Protein AF-A0A973F3U6-F1 (afdb_monomer_lite)

Radius of gyration: 19.8 Å; chains: 1; bounding box: 57×37×58 Å

pLDDT: mean 83.36, std 13.06, range [31.2, 97.12]

Secondary structure (DSSP, 8-state):
-HHHHHHHHHHIIIIIHHHH--HHHHHHHHHHTTT-TTGGGHHHHHHHHHHHHHHHHHHHHHHHHHS--HHHHHHHHHHHHHHHHHHHHHHHHHHHTT---HHHHHHHHHHHHHHHHHHHHHHHHHHHHHS-HHHHHHHHHHHHHHHHHHHHHHHHHHHHHHHHHTT-----S--HHHHHHHHHHHHHHHHHHHHHHHHHHH-----HHHHHHHHHHHHHHHHHHHHHHHHHHHHHHHHHH-

Sequence (242 aa):
MAHITKEFHSIEKKVVLPFFFPWLILYSVCYKYKDNKIVKLIPNTLSVLRMLIAPLSAYVLYGQLVTPSLIYSLLWLWFFGFLAYGDRIDGMIARNCDAESEFGKMIDAGSDKTFFVLHMIPVFFVYKIFIPDFYYGILLSAFSTLVIFEIILVALALQGWHLKRTGHKIVLGANNFGKYKFTLEIATFVISIVVLFSNKIYGLEIHSSVFYLIFILLSICIIFASLSIYGHLRRNISAVKE

Foldseek 3Di:
DVVVVVVVVVCCVPPLDVLQHPCCVLVVVCLVPLVDPVSLCVLVVLLVVLLVLLLVLLVLLLCCLVPNDPVSVVVNCNSVSSNVVSLVVSVVSCVVSVSDDLSSLLSNLVSLLSNLLSNVVSLLVSCVVQDDPVLSVLLVVLSVLLNVLSVLSSVLLVLLSVLVVVPFPADRHFDPLRVVLSVLSVVLSVLSVVLSVCCVVVVPRSDPVSSVVSSVSSVSSSVSSVVRSVVSVVRSVVRVVD

Structure (mmCIF, N/CA/C/O backbone):
data_AF-A0A973F3U6-F1
#
_entry.id   AF-A0A973F3U6-F1
#
loop_
_atom_site.group_PDB
_atom_site.id
_atom_site.type_symbol
_atom_site.label_atom_id
_atom_site.label_alt_id
_atom_site.label_comp_id
_atom_site.label_asym_id
_atom_site.label_entity_id
_atom_site.label_seq_id
_atom_site.pdbx_PDB_ins_code
_atom_site.Cartn_x
_atom_site.Cartn_y
_atom_site.Cartn_z
_atom_site.occupancy
_atom_site.B_iso_or_equiv
_atom_site.auth_seq_id
_atom_site.auth_comp_id
_atom_site.auth_asym_id
_atom_site.auth_atom_id
_atom_site.pdbx_PDB_model_num
ATOM 1 N N . MET A 1 1 ? -10.200 27.385 -6.258 1.00 39.62 1 MET A N 1
ATOM 2 C CA . MET A 1 1 ? -10.219 26.123 -5.475 1.00 39.62 1 MET A CA 1
ATOM 3 C C . MET A 1 1 ? -11.611 25.495 -5.362 1.00 39.62 1 MET A C 1
ATOM 5 O O . MET A 1 1 ? -11.728 24.332 -5.710 1.00 39.62 1 MET A O 1
ATOM 9 N N . ALA A 1 2 ? -12.667 26.229 -4.977 1.00 36.94 2 ALA A N 1
ATOM 10 C CA . ALA A 1 2 ? -14.032 25.681 -4.832 1.00 36.94 2 ALA A CA 1
ATOM 11 C C . ALA A 1 2 ? -14.705 25.176 -6.136 1.00 36.94 2 ALA A C 1
ATOM 13 O O . ALA A 1 2 ? -15.588 24.323 -6.088 1.00 36.94 2 ALA A O 1
ATOM 14 N N . HIS A 1 3 ? -14.297 25.695 -7.301 1.00 31.20 3 HIS A N 1
ATOM 15 C CA . HIS A 1 3 ? -14.830 25.271 -8.605 1.00 31.20 3 HIS A CA 1
ATOM 16 C C . HIS A 1 3 ? -14.260 23.912 -9.052 1.00 31.20 3 HIS A C 1
ATOM 18 O O . HIS A 1 3 ? -15.006 23.041 -9.490 1.00 31.20 3 HIS A O 1
ATOM 24 N N . ILE A 1 4 ? -12.957 23.697 -8.829 1.00 34.91 4 ILE A N 1
ATOM 25 C CA . ILE A 1 4 ? -12.242 22.451 -9.154 1.00 34.91 4 ILE A CA 1
ATOM 26 C C . ILE A 1 4 ? -12.759 21.295 -8.292 1.00 34.91 4 ILE A C 1
ATOM 28 O O . ILE A 1 4 ? -12.992 20.203 -8.796 1.00 34.91 4 ILE A O 1
ATOM 32 N N . THR A 1 5 ? -13.017 21.530 -7.001 1.00 40.31 5 THR A N 1
ATOM 33 C CA . THR A 1 5 ? -13.604 20.506 -6.124 1.00 40.31 5 THR A CA 1
ATOM 34 C C . THR A 1 5 ? -15.030 20.128 -6.526 1.00 40.31 5 THR A C 1
ATOM 36 O O . THR A 1 5 ? -15.385 18.958 -6.413 1.00 40.31 5 THR A O 1
ATOM 39 N N . LYS A 1 6 ? -15.842 21.064 -7.040 1.00 42.09 6 LYS A N 1
ATOM 40 C CA . LYS A 1 6 ? -17.186 20.756 -7.567 1.00 42.09 6 LYS A CA 1
ATOM 41 C C . LYS A 1 6 ? -17.140 19.948 -8.866 1.00 42.09 6 LYS A C 1
ATOM 43 O O . LYS A 1 6 ? -17.908 18.997 -9.002 1.00 42.09 6 LYS A O 1
ATOM 48 N N . GLU A 1 7 ? -16.253 20.292 -9.797 1.00 43.41 7 GLU A N 1
ATOM 49 C CA . GLU A 1 7 ? -16.081 19.538 -11.048 1.00 43.41 7 GLU A CA 1
ATOM 50 C C . GLU A 1 7 ? -15.530 18.136 -10.806 1.00 43.41 7 GLU A C 1
ATOM 52 O O . GLU A 1 7 ? -16.069 17.166 -11.338 1.00 43.41 7 GLU A O 1
ATOM 57 N N . PHE A 1 8 ? -14.531 18.003 -9.932 1.00 43.97 8 PHE A N 1
ATOM 58 C CA . PHE A 1 8 ? -13.979 16.702 -9.566 1.00 43.97 8 PHE A CA 1
ATOM 59 C C . PHE A 1 8 ? -15.051 15.806 -8.931 1.00 43.97 8 PHE A C 1
ATOM 61 O O . PHE A 1 8 ? -15.198 14.649 -9.312 1.00 43.97 8 PHE A O 1
ATOM 68 N N . HIS A 1 9 ? -15.885 16.366 -8.047 1.00 55.06 9 HIS A N 1
ATOM 69 C CA . HIS A 1 9 ? -16.997 15.641 -7.430 1.00 55.06 9 HIS A CA 1
ATOM 70 C C . HIS A 1 9 ? -18.114 15.268 -8.429 1.00 55.06 9 HIS A C 1
ATOM 72 O O . HIS A 1 9 ? -18.824 14.281 -8.238 1.00 55.06 9 HIS A O 1
ATOM 78 N N . SER A 1 10 ? -18.269 16.037 -9.513 1.00 56.09 10 SER A N 1
ATOM 79 C CA . SER A 1 10 ? -19.192 15.741 -10.618 1.00 56.09 10 SER A CA 1
ATOM 80 C C . SER A 1 10 ? -18.689 14.579 -11.484 1.00 56.09 10 SER A C 1
ATOM 82 O O . SER A 1 10 ? -19.457 13.663 -11.779 1.00 56.09 10 SER A O 1
ATOM 84 N N . ILE A 1 11 ? -17.399 14.567 -11.839 1.00 59.94 11 ILE A N 1
ATOM 85 C CA . ILE A 1 11 ? -16.763 13.480 -12.608 1.00 59.94 11 ILE A CA 1
ATOM 86 C C . ILE A 1 11 ? -16.748 12.183 -11.793 1.00 59.94 11 ILE A C 1
ATOM 88 O O . ILE A 1 11 ? -17.114 11.123 -12.301 1.00 59.94 11 ILE A O 1
ATOM 92 N N . GLU A 1 12 ? -16.397 12.283 -10.510 1.00 57.19 12 GLU A N 1
ATOM 93 C CA . GLU A 1 12 ? -16.409 11.181 -9.549 1.00 57.19 12 GLU A CA 1
ATOM 94 C C . GLU A 1 12 ? -17.781 10.483 -9.534 1.00 57.19 12 GLU A C 1
ATOM 96 O O . GLU A 1 12 ? -17.855 9.267 -9.700 1.00 57.19 12 GLU A O 1
ATOM 101 N N . LYS A 1 13 ? -18.878 11.254 -9.451 1.00 62.03 13 LYS A N 1
ATOM 102 C CA . LYS A 1 13 ? -20.258 10.733 -9.453 1.00 62.03 13 LYS A CA 1
ATOM 103 C C . LYS A 1 13 ? -20.753 10.216 -10.801 1.00 62.03 13 LYS A C 1
ATOM 105 O O . LYS A 1 13 ? -21.578 9.307 -10.813 1.00 62.03 13 LYS A O 1
ATOM 110 N N . LYS A 1 14 ? -20.318 10.806 -11.916 1.00 61.38 14 LYS A N 1
ATOM 111 C CA . LYS A 1 14 ? -20.842 10.472 -13.252 1.00 61.38 14 LYS A CA 1
ATOM 112 C C . LYS A 1 14 ? -20.081 9.353 -13.956 1.00 61.38 14 LYS A C 1
ATOM 114 O O . LYS A 1 14 ? -20.676 8.682 -14.789 1.00 61.38 14 LYS A O 1
ATOM 119 N N . VAL A 1 15 ? -18.794 9.175 -13.657 1.00 62.12 15 VAL A N 1
ATOM 120 C CA . VAL A 1 15 ? -17.906 8.297 -14.436 1.00 62.12 15 VAL A CA 1
ATOM 121 C C . VAL A 1 15 ? -17.252 7.240 -13.556 1.00 62.12 15 VAL A C 1
ATOM 123 O O . VAL A 1 15 ? -17.470 6.054 -13.771 1.00 62.12 15 VAL A O 1
ATOM 126 N N . VAL A 1 16 ? -16.488 7.657 -12.542 1.00 60.91 16 VAL A N 1
ATOM 127 C CA . VAL A 1 16 ? -15.676 6.733 -11.731 1.00 60.91 16 VAL A CA 1
ATOM 128 C C . VAL A 1 16 ? -16.568 5.814 -10.906 1.00 60.91 16 VAL A C 1
ATOM 130 O O . VAL A 1 16 ? -16.443 4.596 -10.986 1.00 60.91 16 VAL A O 1
ATOM 133 N N . LEU A 1 17 ? -17.513 6.387 -10.158 1.00 62.56 17 LEU A N 1
ATOM 134 C CA . LEU A 1 17 ? -18.408 5.619 -9.301 1.00 62.56 17 LEU A CA 1
ATOM 135 C C . LEU A 1 17 ? -19.192 4.566 -10.103 1.00 62.56 17 LEU A C 1
ATOM 137 O O . LEU A 1 17 ? -18.963 3.397 -9.821 1.00 62.56 17 LEU A O 1
ATOM 141 N N . PRO A 1 18 ? -20.001 4.903 -11.134 1.00 64.81 18 PRO A N 1
ATOM 142 C CA . PRO A 1 18 ? -20.781 3.917 -11.893 1.00 64.81 18 PRO A CA 1
ATOM 143 C C . PRO A 1 18 ? -19.953 2.823 -12.576 1.00 64.81 18 PRO A C 1
ATOM 145 O O . PRO A 1 18 ? -20.463 1.724 -12.778 1.00 64.81 18 PRO A O 1
ATOM 148 N N . PHE A 1 19 ? -18.701 3.119 -12.940 1.00 66.12 19 PHE A N 1
ATOM 149 C CA . PHE A 1 19 ? -17.814 2.176 -13.620 1.00 66.12 19 PHE A CA 1
ATOM 150 C C . PHE A 1 19 ? -17.319 1.053 -12.696 1.00 66.12 19 PHE A C 1
ATOM 152 O O . PHE A 1 19 ? -17.265 -0.106 -13.105 1.00 66.12 19 PHE A O 1
ATOM 159 N N . PHE A 1 20 ? -16.977 1.380 -11.446 1.00 62.81 20 PHE A N 1
ATOM 160 C CA . PHE A 1 20 ? -16.473 0.400 -10.474 1.00 62.81 20 PHE A CA 1
ATOM 161 C C . PHE A 1 20 ? -17.567 -0.142 -9.545 1.00 62.81 20 PHE A C 1
ATOM 163 O O . PHE A 1 20 ? -17.478 -1.276 -9.080 1.00 62.81 20 PHE A O 1
ATOM 170 N N . PHE A 1 21 ? -18.602 0.655 -9.267 1.00 66.06 21 PHE A N 1
ATOM 171 C CA . PHE A 1 21 ? -19.646 0.348 -8.294 1.00 66.06 21 PHE A CA 1
ATOM 172 C C . PHE A 1 21 ? -20.996 0.945 -8.729 1.00 66.06 21 PHE A C 1
ATOM 174 O O . PHE A 1 21 ? -21.097 2.153 -8.936 1.00 66.06 21 PHE A O 1
ATOM 181 N N . PRO A 1 22 ? -22.107 0.191 -8.753 1.00 63.69 22 PRO A N 1
ATOM 182 C CA . PRO A 1 22 ? -23.436 0.783 -8.901 1.00 63.69 22 PRO A CA 1
ATOM 183 C C . PRO A 1 22 ? -23.822 1.536 -7.608 1.00 63.69 22 PRO A C 1
ATOM 185 O O . PRO A 1 22 ? -24.624 1.079 -6.793 1.00 63.69 22 PRO A O 1
ATOM 188 N N . TRP A 1 23 ? -23.212 2.702 -7.379 1.00 58.31 23 TRP A N 1
ATOM 189 C CA . TRP A 1 23 ? -23.284 3.442 -6.120 1.00 58.31 23 TRP A CA 1
ATOM 190 C C . TRP A 1 23 ? -24.689 3.945 -5.820 1.00 58.31 23 TRP A C 1
ATOM 192 O O . TRP A 1 23 ? -25.088 3.932 -4.666 1.00 58.31 23 TRP A O 1
ATOM 202 N N . LEU A 1 24 ? -25.483 4.312 -6.832 1.00 54.72 24 LEU A N 1
ATOM 203 C CA . LEU A 1 24 ? -26.883 4.689 -6.612 1.00 54.72 24 LEU A CA 1
ATOM 204 C C . LEU A 1 24 ? -27.671 3.562 -5.946 1.00 54.72 24 LEU A C 1
ATOM 206 O O . LEU A 1 24 ? -28.522 3.847 -5.114 1.00 54.72 24 LEU A O 1
ATOM 210 N N . ILE A 1 25 ? -27.361 2.300 -6.246 1.00 64.94 25 ILE A N 1
ATOM 211 C CA . ILE A 1 25 ? -28.029 1.146 -5.643 1.00 64.94 25 ILE A CA 1
ATOM 212 C C . ILE A 1 25 ? -27.488 0.923 -4.229 1.00 64.94 25 ILE A C 1
ATOM 214 O O . ILE A 1 25 ? -28.265 0.930 -3.284 1.00 64.94 25 ILE A O 1
ATOM 218 N N . LEU A 1 26 ? -26.168 0.815 -4.053 1.00 65.56 26 LEU A N 1
ATOM 219 C CA . LEU A 1 26 ? -25.566 0.581 -2.731 1.00 65.56 26 LEU A CA 1
ATOM 220 C C . LEU A 1 26 ? -25.852 1.718 -1.744 1.00 65.56 26 LEU A C 1
ATOM 222 O O . LEU A 1 26 ? -26.286 1.467 -0.627 1.00 65.56 26 LEU A O 1
ATOM 226 N N . TYR A 1 27 ? -25.671 2.971 -2.154 1.00 66.38 27 TYR A N 1
ATOM 227 C CA . TYR A 1 27 ? -25.940 4.136 -1.318 1.00 66.38 27 TYR A CA 1
ATOM 228 C C . TYR A 1 27 ? -27.430 4.300 -1.018 1.00 66.38 27 TYR A C 1
ATOM 230 O O . TYR A 1 27 ? -27.777 4.549 0.133 1.00 66.38 27 TYR A O 1
ATOM 238 N N . SER A 1 28 ? -28.323 4.132 -2.006 1.00 65.50 28 SER A N 1
ATOM 239 C CA . SER A 1 28 ? -29.767 4.224 -1.740 1.00 65.50 28 SER A CA 1
ATOM 240 C C . SER A 1 28 ? -30.252 3.099 -0.831 1.00 65.50 28 SER A C 1
ATOM 242 O O . SER A 1 28 ? -31.057 3.361 0.057 1.00 65.50 28 SER A O 1
ATOM 244 N N . VAL A 1 29 ? -29.725 1.880 -0.982 1.00 70.44 29 VAL A N 1
ATOM 245 C CA . VAL A 1 29 ? -30.009 0.753 -0.085 1.00 70.44 29 VAL A CA 1
ATOM 246 C C . VAL A 1 29 ? -29.486 1.049 1.319 1.00 70.44 29 VAL A C 1
ATOM 248 O O . VAL A 1 29 ? -30.240 0.918 2.282 1.00 70.44 29 VAL A O 1
ATOM 251 N N . CYS A 1 30 ? -28.243 1.516 1.456 1.00 69.44 30 CYS A N 1
ATOM 252 C CA . CYS A 1 30 ? -27.671 1.842 2.760 1.00 69.44 30 CYS A CA 1
ATOM 253 C C . CYS A 1 30 ? -28.427 2.975 3.463 1.00 69.44 30 CYS A C 1
ATOM 255 O O . CYS A 1 30 ? -28.710 2.884 4.654 1.00 69.44 30 CYS A O 1
ATOM 257 N N . TYR A 1 31 ? -28.796 4.024 2.727 1.00 69.88 31 TYR A N 1
ATOM 258 C CA . TYR A 1 31 ? -29.536 5.155 3.277 1.00 69.88 31 TYR A CA 1
ATOM 259 C C . TYR A 1 31 ? -30.969 4.763 3.661 1.00 69.88 31 TYR A C 1
ATOM 261 O O . TYR A 1 31 ? -31.437 5.103 4.744 1.00 69.88 31 TYR A O 1
ATOM 269 N N . LYS A 1 32 ? -31.657 3.997 2.804 1.00 73.50 32 LYS A N 1
ATOM 270 C CA . LYS A 1 32 ? -33.038 3.546 3.029 1.00 73.50 32 LYS A CA 1
ATOM 271 C C . LYS A 1 32 ? -33.162 2.565 4.197 1.00 73.50 32 LYS A C 1
ATOM 273 O O . LYS A 1 32 ? -34.196 2.540 4.854 1.00 73.50 32 LYS A O 1
ATOM 278 N N . TYR A 1 33 ? -32.127 1.769 4.461 1.00 75.44 33 TYR A N 1
ATOM 279 C CA . TYR A 1 33 ? -32.121 0.741 5.505 1.00 75.44 33 TYR A CA 1
ATOM 280 C C . TYR A 1 33 ? -31.026 0.987 6.555 1.00 75.44 33 TYR A C 1
ATOM 282 O O . TYR A 1 33 ? -30.430 0.038 7.059 1.00 75.44 33 TYR A O 1
ATOM 290 N N . LYS A 1 34 ? -30.765 2.254 6.900 1.00 71.25 34 LYS A N 1
ATOM 291 C CA . LYS A 1 34 ? -29.686 2.675 7.813 1.00 71.25 34 LYS A CA 1
ATOM 292 C C . LYS A 1 34 ? -29.701 1.963 9.178 1.00 71.25 34 LYS A C 1
ATOM 294 O O . LYS A 1 34 ? -28.646 1.636 9.721 1.00 71.25 34 LYS A O 1
ATOM 299 N N . ASP A 1 35 ? -30.885 1.657 9.706 1.00 73.69 35 ASP A N 1
ATOM 300 C CA . ASP A 1 35 ? -31.045 0.961 10.993 1.00 73.69 35 ASP A CA 1
ATOM 301 C C . ASP A 1 35 ? -30.896 -0.565 10.899 1.00 73.69 35 ASP A C 1
ATOM 303 O O . ASP A 1 35 ? -30.799 -1.259 11.915 1.00 73.69 35 ASP A O 1
ATOM 307 N N . ASN A 1 36 ? -30.832 -1.117 9.686 1.00 76.94 36 ASN A N 1
ATOM 308 C CA . ASN A 1 36 ? -30.689 -2.548 9.474 1.00 76.94 36 ASN A CA 1
ATOM 309 C C . ASN A 1 36 ? -29.255 -3.006 9.796 1.00 76.94 36 ASN A C 1
ATOM 311 O O . ASN A 1 36 ? -28.276 -2.510 9.236 1.00 76.94 36 ASN A O 1
ATOM 315 N N . LYS A 1 37 ? -29.124 -4.022 10.659 1.00 72.69 37 LYS A N 1
ATOM 316 C CA . LYS A 1 37 ? -27.829 -4.622 11.031 1.00 72.69 37 LYS A CA 1
ATOM 317 C C . LYS A 1 37 ? -27.026 -5.117 9.820 1.00 72.69 37 LYS A C 1
ATOM 319 O O . LYS A 1 37 ? -25.803 -5.041 9.850 1.00 72.69 37 LYS A O 1
ATOM 324 N N . ILE A 1 38 ? -27.695 -5.582 8.761 1.00 73.00 38 ILE A N 1
ATOM 325 C CA . ILE A 1 38 ? -27.055 -6.061 7.524 1.00 73.00 38 ILE A CA 1
ATOM 326 C C . ILE A 1 38 ? -26.373 -4.907 6.783 1.00 73.00 38 ILE A C 1
ATOM 328 O O . ILE A 1 38 ? -25.244 -5.051 6.323 1.00 73.00 38 ILE A O 1
ATOM 332 N N . VAL A 1 39 ? -27.009 -3.735 6.725 1.00 69.50 39 VAL A N 1
ATOM 333 C CA . VAL A 1 39 ? -26.428 -2.548 6.081 1.00 69.50 39 VAL A CA 1
ATOM 334 C C . VAL A 1 39 ? -25.170 -2.083 6.805 1.00 69.50 39 VAL A C 1
ATOM 336 O O . VAL A 1 39 ? -24.192 -1.697 6.168 1.00 69.50 39 VAL A O 1
ATOM 339 N N . LYS A 1 40 ? -25.150 -2.198 8.136 1.00 71.38 40 LYS A N 1
ATOM 340 C CA . LYS A 1 40 ? -23.984 -1.830 8.948 1.00 71.38 40 LYS A CA 1
ATOM 341 C C . LYS A 1 40 ? -22.770 -2.747 8.744 1.00 71.38 40 LYS A C 1
ATOM 343 O O . LYS A 1 40 ? -21.667 -2.376 9.128 1.00 71.38 40 LYS A O 1
ATOM 348 N N . LEU A 1 41 ? -22.948 -3.916 8.120 1.00 79.31 41 LEU A N 1
ATOM 349 C CA . LEU A 1 41 ? -21.854 -4.826 7.760 1.00 79.31 41 LEU A CA 1
ATOM 350 C C . LEU A 1 41 ? -21.207 -4.479 6.412 1.00 79.31 41 LEU A C 1
ATOM 352 O O . LEU A 1 41 ? -20.062 -4.862 6.193 1.00 79.31 41 LEU A O 1
ATOM 356 N N . ILE A 1 42 ? -21.892 -3.726 5.543 1.00 79.31 42 ILE A N 1
ATOM 357 C CA . ILE A 1 42 ? -21.440 -3.429 4.174 1.00 79.31 42 ILE A CA 1
ATOM 358 C C . ILE A 1 42 ? -20.039 -2.795 4.126 1.00 79.31 42 ILE A C 1
ATOM 360 O O . ILE A 1 42 ? -19.228 -3.288 3.341 1.00 79.31 42 ILE A O 1
ATOM 364 N N . PRO A 1 43 ? -19.702 -1.772 4.946 1.00 80.50 43 PRO A N 1
ATOM 365 C CA . PRO A 1 43 ? -18.359 -1.189 4.928 1.00 80.50 43 PRO A CA 1
ATOM 366 C C . PRO A 1 43 ? -17.278 -2.232 5.230 1.00 80.50 43 PRO A C 1
ATOM 368 O O . PRO A 1 43 ? -16.326 -2.376 4.475 1.00 80.50 43 PRO A O 1
ATOM 371 N N . ASN A 1 44 ? -17.489 -3.049 6.265 1.00 83.25 44 ASN A N 1
ATOM 372 C CA . ASN A 1 44 ? -16.537 -4.086 6.662 1.00 83.25 44 ASN A CA 1
ATOM 373 C C . ASN A 1 44 ? -16.401 -5.175 5.591 1.00 83.25 44 ASN A C 1
ATOM 375 O O . ASN A 1 44 ? -15.302 -5.665 5.338 1.00 83.25 44 ASN A O 1
ATOM 379 N N . THR A 1 45 ? -17.514 -5.572 4.966 1.00 84.25 45 THR A N 1
ATOM 380 C CA . THR A 1 45 ? -17.497 -6.533 3.860 1.00 84.25 45 THR A CA 1
ATOM 381 C C . THR A 1 45 ? -16.694 -5.987 2.686 1.00 84.25 45 THR A C 1
ATOM 383 O O . THR A 1 45 ? -15.927 -6.738 2.090 1.00 84.25 45 THR A O 1
ATOM 386 N N . LEU A 1 46 ? -16.812 -4.692 2.382 1.00 83.44 46 LEU A N 1
ATOM 387 C CA . LEU A 1 46 ? -16.035 -4.062 1.321 1.00 83.44 46 LEU A CA 1
ATOM 388 C C . LEU A 1 46 ? -14.532 -4.057 1.646 1.00 83.44 46 LEU A C 1
ATOM 390 O O . LEU A 1 46 ? -13.745 -4.463 0.791 1.00 83.44 46 LEU A O 1
ATOM 394 N N . SER A 1 47 ? -14.134 -3.716 2.878 1.00 85.31 47 SER A N 1
ATOM 395 C CA . SER A 1 47 ? -12.725 -3.765 3.299 1.00 85.31 47 SER A CA 1
ATOM 396 C C . SER A 1 47 ? -12.146 -5.190 3.233 1.00 85.31 47 SER A C 1
ATOM 398 O O . SER A 1 47 ? -11.031 -5.391 2.752 1.00 85.31 47 SER A O 1
ATOM 400 N N . VAL A 1 48 ? -12.911 -6.213 3.640 1.00 87.12 48 VAL A N 1
ATOM 401 C CA . VAL A 1 48 ? -12.490 -7.626 3.529 1.00 87.12 48 VAL A CA 1
ATOM 402 C C . VAL A 1 48 ? -12.385 -8.066 2.068 1.00 87.12 48 VAL A C 1
ATOM 404 O O . VAL A 1 48 ? -11.404 -8.703 1.685 1.00 87.12 48 VAL A O 1
ATOM 407 N N . LEU A 1 49 ? -13.359 -7.706 1.227 1.00 87.75 49 LEU A N 1
ATOM 408 C CA . LEU A 1 49 ? -13.317 -8.004 -0.205 1.00 87.75 49 LEU A CA 1
ATOM 409 C C . LEU A 1 49 ? -12.104 -7.357 -0.876 1.00 87.75 49 LEU A C 1
ATOM 411 O O . LEU A 1 49 ? -11.453 -8.011 -1.686 1.00 87.75 49 LEU A O 1
ATOM 415 N N . ARG A 1 50 ? -11.748 -6.117 -0.512 1.00 88.56 50 ARG A N 1
ATOM 416 C CA . ARG A 1 50 ? -10.527 -5.460 -1.006 1.00 88.56 50 ARG A CA 1
ATOM 417 C C . ARG A 1 50 ? -9.282 -6.275 -0.663 1.00 88.56 50 ARG A C 1
ATOM 419 O O . ARG A 1 50 ? -8.459 -6.537 -1.537 1.00 88.56 50 ARG A O 1
ATOM 426 N N . MET A 1 51 ? -9.181 -6.750 0.574 1.00 88.75 51 MET A N 1
ATOM 427 C CA . MET A 1 51 ? -8.058 -7.580 1.005 1.00 88.75 51 MET A CA 1
ATOM 428 C C . MET A 1 51 ? -7.973 -8.906 0.224 1.00 88.75 51 MET A C 1
ATOM 430 O O . MET A 1 51 ? -6.876 -9.332 -0.130 1.00 88.75 51 MET A O 1
ATOM 434 N N . LEU A 1 52 ? -9.113 -9.526 -0.105 1.00 90.56 52 LEU A N 1
ATOM 435 C CA . LEU A 1 52 ? -9.175 -10.767 -0.894 1.00 90.56 52 LEU A CA 1
ATOM 436 C C . LEU A 1 52 ? -8.925 -10.562 -2.397 1.00 90.56 52 LEU A C 1
ATOM 438 O O . LEU A 1 52 ? -8.395 -11.453 -3.056 1.00 90.56 52 LEU A O 1
ATOM 442 N N . ILE A 1 53 ? -9.300 -9.405 -2.946 1.00 91.69 53 ILE A N 1
ATOM 443 C CA . ILE A 1 53 ? -9.115 -9.062 -4.365 1.00 91.69 53 ILE A CA 1
ATOM 444 C C . ILE A 1 53 ? -7.691 -8.554 -4.635 1.00 91.69 53 ILE A C 1
ATOM 446 O O . ILE A 1 53 ? -7.187 -8.701 -5.749 1.00 91.69 53 ILE A O 1
ATOM 450 N N . ALA A 1 54 ? -7.000 -7.999 -3.635 1.00 93.25 54 ALA A N 1
ATOM 451 C CA . ALA A 1 54 ? -5.644 -7.475 -3.791 1.00 93.25 54 ALA A CA 1
ATOM 452 C C . ALA A 1 54 ? -4.626 -8.483 -4.382 1.00 93.25 54 ALA A C 1
ATOM 454 O O . ALA A 1 54 ? -3.906 -8.084 -5.300 1.00 93.25 54 ALA A O 1
ATOM 455 N N . PRO A 1 55 ? -4.579 -9.772 -3.973 1.00 94.56 55 PRO A N 1
ATOM 456 C CA . PRO A 1 55 ? -3.727 -10.778 -4.616 1.00 94.56 55 PRO A CA 1
ATOM 457 C C . PRO A 1 55 ? -4.041 -10.979 -6.101 1.00 94.56 55 PRO A C 1
ATOM 459 O O . PRO A 1 55 ? -3.128 -11.074 -6.918 1.00 94.56 55 PRO A O 1
ATOM 462 N N . LEU A 1 56 ? -5.328 -11.006 -6.464 1.00 94.81 56 LEU A N 1
ATOM 463 C CA . LEU A 1 56 ? -5.753 -11.149 -7.856 1.00 94.81 56 LEU A CA 1
ATOM 464 C C . LEU A 1 56 ? -5.332 -9.927 -8.682 1.00 94.81 56 LEU A C 1
ATOM 466 O O . LEU A 1 56 ? -4.784 -10.080 -9.769 1.00 94.81 56 LEU A O 1
ATOM 470 N N . SER A 1 57 ? -5.506 -8.722 -8.140 1.00 95.12 57 SER A N 1
ATOM 471 C CA . SER A 1 57 ? -5.040 -7.481 -8.769 1.00 95.12 57 SER A CA 1
ATOM 472 C C . SER A 1 57 ? -3.525 -7.476 -8.994 1.00 95.12 57 SER A C 1
ATOM 474 O O . SER A 1 57 ? -3.058 -7.125 -10.078 1.00 95.12 57 SER A O 1
ATOM 476 N N . ALA A 1 58 ? -2.747 -7.928 -8.005 1.00 95.75 58 ALA A N 1
ATOM 477 C CA . ALA A 1 58 ? -1.296 -8.057 -8.118 1.00 95.75 58 ALA A CA 1
ATOM 478 C C . ALA A 1 58 ? -0.877 -9.105 -9.164 1.00 95.75 58 ALA A C 1
ATOM 480 O O . ALA A 1 58 ? 0.079 -8.888 -9.908 1.00 95.75 58 ALA A O 1
ATOM 481 N N . TYR A 1 59 ? -1.611 -10.215 -9.273 1.00 95.56 59 TYR A N 1
ATOM 482 C CA . TYR A 1 59 ? -1.387 -11.219 -10.315 1.00 95.56 59 TYR A CA 1
ATOM 483 C C . TYR A 1 59 ? -1.657 -10.660 -11.720 1.00 95.56 59 TYR A C 1
ATOM 485 O O . TYR A 1 59 ? -0.841 -10.828 -12.626 1.00 95.56 59 TYR A O 1
ATOM 493 N N . VAL A 1 60 ? -2.762 -9.933 -11.900 1.00 95.50 60 VAL A N 1
ATOM 494 C CA . VAL A 1 60 ? -3.083 -9.269 -13.173 1.00 95.50 60 VAL A CA 1
ATOM 495 C C . VAL A 1 60 ? -2.035 -8.201 -13.511 1.00 95.50 60 VAL A C 1
ATOM 497 O O . VAL A 1 60 ? -1.612 -8.108 -14.663 1.00 95.50 60 VAL A O 1
ATOM 500 N N . LEU A 1 61 ? -1.552 -7.449 -12.513 1.00 95.06 61 LEU A N 1
ATOM 501 C CA . LEU A 1 61 ? -0.442 -6.507 -12.678 1.00 95.06 61 LEU A CA 1
ATOM 502 C C . LEU A 1 61 ? 0.826 -7.213 -13.162 1.00 95.06 61 LEU A C 1
ATOM 504 O O . LEU A 1 61 ? 1.462 -6.749 -14.103 1.00 95.06 61 LEU A O 1
ATOM 508 N N . TYR A 1 62 ? 1.190 -8.341 -12.550 1.00 94.50 62 TYR A N 1
ATOM 509 C CA . TYR A 1 62 ? 2.335 -9.134 -12.991 1.00 94.50 62 TYR A CA 1
ATOM 510 C C . TYR A 1 62 ? 2.196 -9.551 -14.461 1.00 94.50 62 TYR A C 1
ATOM 512 O O . TYR A 1 62 ? 3.110 -9.326 -15.254 1.00 94.50 62 TYR A O 1
ATOM 520 N N . GLY A 1 63 ? 1.025 -10.075 -14.840 1.00 92.44 63 GLY A N 1
ATOM 521 C CA . GLY A 1 63 ? 0.703 -10.423 -16.225 1.00 92.44 63 GLY A CA 1
ATOM 522 C C . GLY A 1 63 ? 0.874 -9.241 -17.181 1.00 92.44 63 GLY A C 1
ATOM 523 O O . GLY A 1 63 ? 1.513 -9.389 -18.220 1.00 92.44 63 GLY A O 1
ATOM 524 N N . GLN A 1 64 ? 0.403 -8.049 -16.800 1.00 91.88 64 GLN A N 1
ATOM 525 C CA . GLN A 1 64 ? 0.595 -6.818 -17.572 1.00 91.88 64 GLN A CA 1
ATOM 526 C C . GLN A 1 64 ?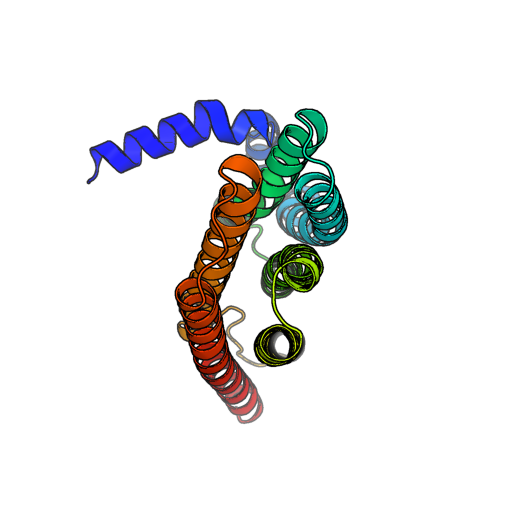 2.077 -6.430 -17.707 1.00 91.88 64 GLN A C 1
ATOM 528 O O . GLN A 1 64 ? 2.525 -6.037 -18.788 1.00 91.88 64 GLN A O 1
ATOM 533 N N . LEU A 1 65 ? 2.850 -6.522 -16.622 1.00 89.81 65 LEU A N 1
ATOM 534 C CA . LEU A 1 65 ? 4.258 -6.129 -16.614 1.00 89.81 65 LEU A CA 1
ATOM 535 C C . LEU A 1 65 ? 5.143 -7.097 -17.408 1.00 89.81 65 LEU A C 1
ATOM 537 O O . LEU A 1 65 ? 6.121 -6.654 -18.008 1.00 89.81 65 LEU A O 1
ATOM 541 N N . VAL A 1 66 ? 4.801 -8.387 -17.475 1.00 89.00 66 VAL A N 1
ATOM 542 C CA . VAL A 1 66 ? 5.552 -9.396 -18.246 1.00 89.00 66 VAL A CA 1
ATOM 543 C C . VAL A 1 66 ? 5.066 -9.462 -19.695 1.00 89.00 66 VAL A C 1
ATOM 545 O O . VAL A 1 66 ? 5.858 -9.273 -20.619 1.00 89.00 66 VAL A O 1
ATOM 548 N N . THR A 1 67 ? 3.760 -9.601 -19.912 1.00 88.88 67 THR A N 1
ATOM 549 C CA . THR A 1 67 ? 3.109 -9.725 -21.228 1.00 88.88 67 THR A CA 1
ATOM 550 C C . THR A 1 67 ? 2.029 -8.649 -21.393 1.00 88.88 67 THR A C 1
ATOM 552 O O . THR A 1 67 ? 0.864 -8.910 -21.090 1.00 88.88 67 THR A O 1
ATOM 555 N N . PRO A 1 68 ? 2.367 -7.430 -21.856 1.00 86.44 68 PRO A N 1
ATOM 556 C CA . PRO A 1 68 ? 1.414 -6.334 -21.917 1.00 86.44 68 PRO A CA 1
ATOM 557 C C . PRO A 1 68 ? 0.314 -6.687 -22.900 1.00 86.44 68 PRO A C 1
ATOM 559 O O . PRO A 1 68 ? 0.579 -7.026 -24.052 1.00 86.44 68 PRO A O 1
ATOM 562 N N . SER A 1 69 ? -0.927 -6.596 -22.447 1.00 90.06 69 SER A N 1
ATOM 563 C CA . SER A 1 69 ? -2.084 -6.795 -23.305 1.00 90.06 69 SER A CA 1
ATOM 564 C C . SER A 1 69 ? -3.172 -5.808 -22.921 1.00 90.06 69 SER A C 1
ATOM 566 O O . SER A 1 69 ? -3.269 -5.373 -21.769 1.00 90.06 69 SER A O 1
ATOM 568 N N . LEU A 1 70 ? -4.020 -5.459 -23.887 1.00 88.62 70 LEU A N 1
ATOM 569 C CA . LEU A 1 70 ? -5.173 -4.606 -23.615 1.00 88.62 70 LEU A CA 1
ATOM 570 C C . LEU A 1 70 ? -6.070 -5.225 -22.532 1.00 88.62 70 LEU A C 1
ATOM 572 O O . LEU A 1 70 ? -6.558 -4.517 -21.658 1.00 88.62 70 LEU A O 1
ATOM 576 N N . ILE A 1 71 ? -6.225 -6.552 -22.545 1.00 91.56 71 ILE A N 1
ATOM 577 C CA . ILE A 1 71 ? -7.030 -7.291 -21.567 1.00 91.56 71 ILE A CA 1
ATOM 578 C C . ILE A 1 71 ? -6.445 -7.138 -20.159 1.00 91.56 71 ILE A C 1
ATOM 580 O O . ILE A 1 71 ? -7.173 -6.772 -19.240 1.00 91.56 71 ILE A O 1
ATOM 584 N N . TYR A 1 72 ? -5.136 -7.348 -19.982 1.00 91.19 72 TYR A N 1
ATOM 585 C CA . TYR A 1 72 ? -4.488 -7.178 -18.679 1.00 91.19 72 TYR A CA 1
ATOM 586 C C . TYR A 1 72 ? -4.537 -5.728 -18.196 1.00 91.19 72 TYR A C 1
ATOM 588 O O . TYR A 1 72 ? -4.763 -5.493 -17.013 1.00 91.19 72 TYR A O 1
ATOM 596 N N . SER A 1 73 ? -4.408 -4.756 -19.100 1.00 87.81 73 SER A N 1
ATOM 597 C CA . SER A 1 73 ? -4.532 -3.334 -18.765 1.00 87.81 73 SER A CA 1
ATOM 598 C C . SER A 1 73 ? -5.935 -2.979 -18.274 1.00 87.81 73 SER A C 1
ATOM 600 O O . SER A 1 73 ? -6.072 -2.319 -17.247 1.00 87.81 73 SE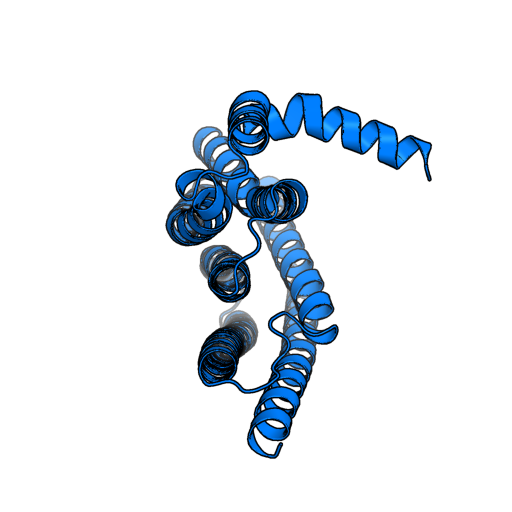R A O 1
ATOM 602 N N . LEU A 1 74 ? -6.978 -3.446 -18.968 1.00 89.75 74 LEU A N 1
ATOM 603 C CA . LEU A 1 74 ? -8.371 -3.201 -18.584 1.00 89.75 74 LEU A CA 1
ATOM 604 C C . LEU A 1 74 ? -8.729 -3.896 -17.267 1.00 89.75 74 LEU A C 1
ATOM 606 O O . LEU A 1 74 ? -9.328 -3.271 -16.395 1.00 89.75 74 LEU A O 1
ATOM 610 N N . LEU A 1 75 ? -8.327 -5.160 -17.097 1.00 92.12 75 LEU A N 1
ATOM 611 C CA . LEU A 1 75 ? -8.546 -5.900 -15.853 1.00 92.12 75 LEU A CA 1
ATOM 612 C C . LEU A 1 75 ? -7.803 -5.257 -14.684 1.00 92.12 75 LEU A C 1
ATOM 614 O O . LEU A 1 75 ? -8.385 -5.081 -13.616 1.00 92.12 75 LEU A O 1
ATOM 618 N N . TRP A 1 76 ? -6.538 -4.876 -14.878 1.00 91.81 76 TRP A N 1
ATOM 619 C CA . TRP A 1 76 ? -5.756 -4.236 -13.828 1.00 91.81 76 TRP A CA 1
ATOM 620 C C . TRP A 1 76 ? -6.345 -2.880 -13.454 1.00 91.81 76 TRP A C 1
ATOM 622 O O . TRP A 1 76 ? -6.509 -2.609 -12.271 1.00 91.81 76 TRP A O 1
ATOM 632 N N . LEU A 1 77 ? -6.733 -2.058 -14.435 1.00 88.25 77 LEU A N 1
ATOM 633 C CA . LEU A 1 77 ? -7.407 -0.787 -14.179 1.00 88.25 77 LEU A CA 1
ATOM 634 C C . LEU A 1 77 ? -8.695 -1.002 -13.378 1.00 88.25 77 LEU A C 1
ATOM 636 O O . LEU A 1 77 ? -8.948 -0.258 -12.430 1.00 88.25 77 LEU A O 1
ATOM 640 N N . TRP A 1 78 ? -9.477 -2.030 -13.729 1.00 88.31 78 TRP A N 1
ATOM 641 C CA . TRP A 1 78 ? -10.708 -2.375 -13.026 1.00 88.31 78 TRP A CA 1
ATOM 642 C C . TRP A 1 78 ? -10.445 -2.775 -11.561 1.00 88.31 78 TRP A C 1
ATOM 644 O O . TRP A 1 78 ? -11.021 -2.198 -10.638 1.00 88.31 78 T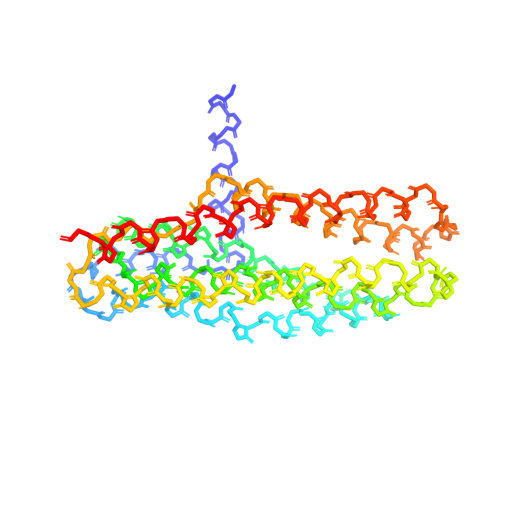RP A O 1
ATOM 654 N N . PHE A 1 79 ? -9.521 -3.710 -11.324 1.00 91.25 79 PHE A N 1
ATOM 655 C CA . PHE A 1 79 ? -9.180 -4.155 -9.971 1.00 91.25 79 PHE A CA 1
ATOM 656 C C . PHE A 1 79 ? -8.500 -3.064 -9.141 1.00 91.25 79 PHE A C 1
ATOM 658 O O . PHE A 1 79 ? -8.896 -2.824 -8.003 1.00 91.25 79 PHE A O 1
ATOM 665 N N . PHE A 1 80 ? -7.509 -2.371 -9.699 1.00 89.00 80 PHE A N 1
ATOM 666 C CA . PHE A 1 80 ? -6.797 -1.298 -9.014 1.00 89.00 80 PHE A CA 1
ATOM 667 C C . PHE A 1 80 ? -7.750 -0.167 -8.628 1.00 89.00 80 PHE A C 1
ATOM 669 O O . PHE A 1 80 ? -7.724 0.294 -7.489 1.00 89.00 80 PHE A O 1
ATOM 676 N N . GLY A 1 81 ? -8.634 0.245 -9.543 1.00 86.25 81 GLY A N 1
ATOM 677 C CA . GLY A 1 81 ? -9.638 1.260 -9.249 1.00 86.25 81 GLY A CA 1
ATOM 678 C C . GLY A 1 81 ? -10.637 0.802 -8.186 1.00 86.25 81 GLY A C 1
ATOM 679 O O . GLY A 1 81 ? -10.897 1.560 -7.257 1.00 86.25 81 GLY A O 1
ATOM 680 N N . PHE A 1 82 ? -11.114 -0.448 -8.234 1.00 86.19 82 PHE A N 1
ATOM 681 C CA . PHE A 1 82 ? -11.949 -1.019 -7.169 1.00 86.19 82 PHE A CA 1
ATOM 682 C C . PHE A 1 82 ? -11.247 -0.964 -5.802 1.00 86.19 82 PHE A C 1
ATOM 684 O O . PHE A 1 82 ? -11.851 -0.562 -4.809 1.00 86.19 82 PHE A O 1
ATOM 691 N N . LEU A 1 83 ? -9.966 -1.334 -5.743 1.00 88.00 83 LEU A N 1
ATOM 692 C CA . LEU A 1 83 ? -9.197 -1.410 -4.500 1.00 88.00 83 LEU A CA 1
ATOM 693 C C . LEU A 1 83 ? -8.842 -0.037 -3.924 1.00 88.00 83 LEU A C 1
ATOM 695 O O . LEU A 1 83 ? -9.012 0.176 -2.724 1.00 88.00 83 LEU A O 1
ATOM 699 N N . ALA A 1 84 ? -8.362 0.876 -4.770 1.00 83.31 84 ALA A N 1
ATOM 700 C CA . ALA A 1 84 ? -7.944 2.216 -4.370 1.00 83.31 84 ALA A CA 1
ATOM 701 C C . ALA A 1 84 ? -9.143 3.116 -4.056 1.00 83.31 84 ALA A C 1
ATOM 703 O O . ALA A 1 84 ? -9.111 3.901 -3.113 1.00 83.31 84 ALA A O 1
ATOM 704 N N . TYR A 1 85 ? -10.215 3.006 -4.843 1.00 81.44 85 TYR A N 1
ATOM 705 C CA . TYR A 1 85 ? -11.398 3.840 -4.671 1.00 81.44 85 TYR A CA 1
ATOM 706 C C . TYR A 1 85 ? -12.403 3.240 -3.672 1.00 81.44 85 TYR A C 1
ATOM 708 O O . TYR A 1 85 ? -13.146 3.981 -3.026 1.00 81.44 85 TYR A O 1
ATOM 716 N N . GLY A 1 86 ? -12.386 1.918 -3.472 1.00 79.69 86 GLY A N 1
ATOM 717 C CA . GLY A 1 86 ? -13.197 1.228 -2.467 1.00 79.69 86 GLY A CA 1
ATOM 718 C C . GLY A 1 86 ? -12.993 1.763 -1.044 1.00 79.69 86 GLY A C 1
ATOM 719 O O . GLY A 1 86 ? -13.982 1.924 -0.338 1.00 79.69 86 GLY A O 1
ATOM 720 N N . ASP A 1 87 ? -11.764 2.159 -0.690 1.00 77.88 87 ASP A N 1
ATOM 721 C CA . ASP A 1 87 ? -11.396 2.792 0.599 1.00 77.88 87 ASP A CA 1
ATOM 722 C C . ASP A 1 87 ? -12.107 4.112 0.885 1.00 77.88 87 ASP A C 1
ATOM 724 O O . ASP A 1 87 ? -12.363 4.543 2.008 1.00 77.88 87 ASP A O 1
ATOM 728 N N . ARG A 1 88 ? -12.430 4.831 -0.182 1.00 77.44 88 ARG A N 1
ATOM 729 C CA . ARG A 1 88 ? -13.194 6.057 -0.037 1.00 77.44 88 ARG A CA 1
ATOM 730 C C . ARG A 1 88 ? -14.668 5.728 0.162 1.00 77.44 88 ARG A C 1
ATOM 732 O O . ARG A 1 88 ? -15.354 6.433 0.903 1.00 77.44 88 ARG A O 1
ATOM 739 N N . ILE A 1 89 ? -15.153 4.676 -0.498 1.00 74.94 89 ILE A N 1
ATOM 740 C CA . ILE A 1 89 ? -16.554 4.259 -0.472 1.00 74.94 89 ILE A CA 1
ATOM 741 C C . ILE A 1 89 ? -16.924 3.652 0.882 1.00 74.94 89 ILE A C 1
ATOM 743 O O . ILE A 1 89 ? -17.939 4.071 1.440 1.00 74.94 89 ILE A O 1
ATOM 747 N N . ASP A 1 90 ? -16.138 2.719 1.428 1.00 75.75 90 ASP A N 1
ATOM 748 C CA . ASP A 1 90 ? -16.411 2.118 2.743 1.00 75.75 90 ASP A CA 1
ATOM 749 C C . ASP A 1 90 ? -16.476 3.204 3.834 1.00 75.75 90 ASP A C 1
ATOM 751 O O . ASP A 1 90 ? -17.476 3.296 4.552 1.00 75.75 90 ASP A O 1
ATOM 755 N N . GLY A 1 91 ? -15.516 4.131 3.861 1.00 76.81 91 GLY A N 1
ATOM 756 C CA . GLY A 1 91 ? -15.471 5.245 4.798 1.00 76.81 91 GLY A CA 1
ATOM 757 C C . GLY A 1 91 ? -16.579 6.277 4.576 1.00 76.81 91 GLY A C 1
ATOM 758 O O . GLY A 1 91 ? -17.040 6.906 5.532 1.00 76.81 91 GLY A O 1
ATOM 759 N N . MET A 1 92 ? -17.030 6.495 3.336 1.00 76.88 92 MET A N 1
ATOM 760 C CA . MET A 1 92 ? -18.201 7.338 3.054 1.00 76.88 92 MET A CA 1
ATOM 761 C C . MET A 1 92 ? -19.498 6.681 3.532 1.00 76.88 92 MET A C 1
ATOM 763 O O . MET A 1 92 ? -20.320 7.352 4.156 1.00 76.88 92 MET A O 1
ATOM 767 N N . ILE A 1 93 ? -19.691 5.387 3.262 1.00 75.12 93 ILE A N 1
ATOM 768 C CA . ILE A 1 93 ? -20.883 4.643 3.690 1.00 75.12 93 ILE A CA 1
ATOM 769 C C . ILE A 1 93 ? -20.919 4.557 5.217 1.00 75.12 93 ILE A C 1
ATOM 771 O O . ILE A 1 93 ? -21.959 4.849 5.805 1.00 75.12 93 ILE A O 1
ATOM 775 N N . ALA A 1 94 ? -19.793 4.243 5.863 1.00 78.69 94 ALA A N 1
ATOM 776 C CA . ALA A 1 94 ? -19.690 4.146 7.315 1.00 78.69 94 ALA A CA 1
ATOM 777 C C . ALA A 1 94 ? -20.108 5.447 8.018 1.00 78.69 94 ALA A C 1
ATOM 779 O O . ALA A 1 94 ? -20.915 5.403 8.947 1.00 78.69 94 ALA A O 1
ATOM 780 N N . ARG A 1 95 ? -19.628 6.600 7.529 1.00 79.56 95 ARG A N 1
ATOM 781 C CA . ARG A 1 95 ? -19.960 7.925 8.080 1.00 79.56 95 ARG A CA 1
ATOM 782 C C . ARG A 1 95 ? -21.400 8.343 7.803 1.00 79.56 95 ARG A C 1
ATOM 784 O O . ARG A 1 95 ? -22.085 8.817 8.698 1.00 79.56 95 ARG A O 1
ATOM 791 N N . ASN A 1 96 ? -21.879 8.161 6.574 1.00 76.00 96 ASN A N 1
ATOM 792 C CA . ASN A 1 96 ? -23.219 8.622 6.198 1.00 76.00 96 ASN A CA 1
ATOM 793 C C . ASN A 1 96 ? -24.333 7.734 6.787 1.00 76.00 96 ASN A C 1
ATOM 795 O O . ASN A 1 96 ? -25.459 8.196 6.987 1.00 76.00 96 ASN A O 1
ATOM 799 N N . CYS A 1 97 ? -24.023 6.468 7.084 1.00 72.56 97 CYS A N 1
ATOM 800 C CA . CYS A 1 97 ? -24.984 5.478 7.569 1.00 72.56 97 CYS A CA 1
ATOM 801 C C . CYS A 1 97 ? -24.807 5.119 9.054 1.00 72.56 97 CYS A C 1
ATOM 803 O O . CYS A 1 97 ? -25.427 4.160 9.501 1.00 72.56 97 CYS A O 1
ATOM 805 N N . ASP A 1 98 ? -24.006 5.868 9.826 1.00 76.31 98 ASP A N 1
ATOM 806 C CA . ASP A 1 98 ? -23.690 5.563 11.238 1.00 76.31 98 ASP A CA 1
ATOM 807 C C . ASP A 1 98 ? -23.325 4.079 11.452 1.00 76.31 98 ASP A C 1
ATOM 809 O O . ASP A 1 98 ? -23.792 3.398 12.371 1.00 76.31 98 ASP A O 1
ATOM 813 N N . ALA A 1 99 ? -22.509 3.566 10.530 1.00 76.44 99 ALA A N 1
ATOM 814 C CA . ALA A 1 99 ? -22.080 2.175 10.445 1.00 76.44 99 ALA A CA 1
ATOM 815 C C . ALA A 1 99 ? -20.584 2.010 10.772 1.00 76.44 99 ALA A C 1
ATOM 817 O O . ALA A 1 99 ? -19.986 0.983 10.455 1.00 76.44 99 ALA A O 1
ATOM 818 N N . GLU A 1 100 ? -19.958 3.011 11.400 1.00 80.00 100 GLU A N 1
ATOM 819 C CA . GLU A 1 100 ? -18.578 2.892 11.869 1.00 80.00 100 GLU A CA 1
ATOM 820 C C . GLU A 1 100 ? -18.450 1.782 12.917 1.00 80.00 100 GLU A C 1
ATOM 822 O O . GLU A 1 100 ? -19.151 1.766 13.929 1.00 80.00 100 GLU A O 1
ATOM 827 N N . SER A 1 101 ? -17.501 0.872 12.702 1.00 82.38 101 SER A N 1
ATOM 828 C CA . SER A 1 101 ? -17.223 -0.216 13.634 1.00 82.38 101 SER A CA 1
ATOM 829 C C . SER A 1 101 ? -15.743 -0.270 14.002 1.00 82.38 101 SER A C 1
ATOM 831 O O . SER A 1 101 ? -14.866 0.077 13.211 1.00 82.38 101 SER A O 1
ATOM 833 N N . GLU A 1 102 ? -15.445 -0.718 15.222 1.00 81.81 102 GLU A N 1
ATOM 834 C CA . GLU A 1 102 ? -14.058 -0.902 15.675 1.00 81.81 102 GLU A CA 1
ATOM 835 C C . GLU A 1 102 ? -13.335 -1.986 14.879 1.00 81.81 102 GLU A C 1
ATOM 837 O O . GLU A 1 102 ? -12.138 -1.877 14.633 1.00 81.81 102 GLU A O 1
ATOM 842 N N . PHE A 1 103 ? -14.080 -3.012 14.456 1.00 80.81 103 PHE A N 1
ATOM 843 C CA . PHE A 1 103 ? -13.585 -4.045 13.557 1.00 80.81 103 PHE A CA 1
ATOM 844 C C . PHE A 1 103 ? -13.221 -3.463 12.187 1.00 80.81 103 PHE A C 1
ATOM 846 O O . PHE A 1 103 ? -12.132 -3.733 11.702 1.00 80.81 103 PHE A O 1
ATOM 853 N N . GLY A 1 104 ? -14.069 -2.606 11.609 1.00 79.81 104 GLY A N 1
ATOM 854 C CA . GLY A 1 104 ? -13.774 -1.903 10.357 1.00 79.81 104 GLY A CA 1
ATOM 855 C C . GLY A 1 104 ? -12.494 -1.077 10.455 1.00 79.81 104 GLY A C 1
ATOM 856 O O . GLY A 1 104 ? -11.577 -1.280 9.673 1.00 79.81 104 GLY A O 1
ATOM 857 N N . LYS A 1 105 ? -12.348 -0.272 11.518 1.00 81.44 105 LYS A N 1
ATOM 858 C CA . LYS A 1 105 ? -11.125 0.524 11.767 1.00 81.44 105 LYS A CA 1
ATOM 859 C C . LYS A 1 105 ? -9.853 -0.327 11.875 1.00 81.44 105 LYS A C 1
ATOM 861 O O . LYS A 1 105 ? -8.768 0.143 11.540 1.00 81.44 105 LYS A O 1
ATOM 866 N N . MET A 1 106 ? -9.970 -1.555 12.379 1.00 84.50 106 MET A N 1
ATOM 867 C CA . MET A 1 106 ? -8.871 -2.520 12.449 1.00 84.50 106 MET A CA 1
ATOM 868 C C . MET A 1 106 ? -8.582 -3.152 11.077 1.00 84.50 106 MET A C 1
ATOM 870 O O . MET A 1 106 ? -7.418 -3.247 10.695 1.00 84.50 106 MET A O 1
ATOM 874 N N . ILE A 1 107 ? -9.620 -3.567 10.341 1.00 84.75 107 ILE A N 1
ATOM 875 C CA . ILE A 1 107 ? -9.489 -4.184 9.013 1.00 84.75 107 ILE A CA 1
ATOM 876 C C . ILE A 1 107 ? -8.953 -3.190 7.983 1.00 84.75 107 ILE A C 1
ATOM 878 O O . ILE A 1 107 ? -8.084 -3.579 7.210 1.00 84.75 107 ILE A O 1
ATOM 882 N N . ASP A 1 108 ? -9.381 -1.927 7.996 1.00 80.06 108 ASP A N 1
ATOM 883 C CA . ASP A 1 108 ? -8.891 -0.896 7.067 1.00 80.06 108 ASP A CA 1
ATOM 884 C C . ASP A 1 108 ? -7.366 -0.761 7.159 1.00 80.06 108 ASP A C 1
ATOM 886 O O . ASP A 1 108 ? -6.654 -0.833 6.157 1.00 80.06 108 ASP A O 1
ATOM 890 N N . ALA A 1 109 ? -6.832 -0.729 8.387 1.00 79.50 109 ALA A N 1
ATOM 891 C CA . ALA A 1 109 ? -5.392 -0.678 8.619 1.00 79.50 109 ALA A CA 1
ATOM 892 C C . ALA A 1 109 ? -4.636 -1.903 8.071 1.00 79.50 109 ALA A C 1
ATOM 894 O O . ALA A 1 109 ? -3.432 -1.791 7.821 1.00 79.50 109 ALA A O 1
ATOM 895 N N . GLY A 1 110 ? -5.298 -3.056 7.931 1.00 85.31 110 GLY A N 1
ATOM 896 C CA . GLY A 1 110 ? -4.751 -4.262 7.308 1.00 85.31 110 GLY A CA 1
ATOM 897 C C . GLY A 1 110 ? -4.917 -4.280 5.787 1.00 85.31 110 GLY A C 1
ATOM 898 O O . GLY A 1 110 ? -3.978 -4.645 5.078 1.00 85.31 110 GLY A O 1
ATOM 899 N N . SER A 1 111 ? -6.075 -3.846 5.287 1.00 85.25 111 SER A N 1
ATOM 900 C CA . SER A 1 111 ? -6.406 -3.777 3.861 1.00 85.25 111 SER A CA 1
ATOM 901 C C . SER A 1 111 ? -5.435 -2.865 3.106 1.00 85.25 111 SER A C 1
ATOM 903 O O . SER A 1 111 ? -4.844 -3.297 2.116 1.00 85.25 111 SER A O 1
ATOM 905 N N . ASP A 1 112 ? -5.163 -1.663 3.625 1.00 83.19 112 ASP A N 1
ATOM 906 C CA . ASP A 1 112 ? -4.269 -0.689 2.977 1.00 83.19 112 ASP A CA 1
ATOM 907 C C . ASP A 1 112 ? -2.839 -1.213 2.821 1.00 83.19 112 ASP A C 1
ATOM 909 O O . ASP A 1 112 ? -2.199 -1.060 1.777 1.00 83.19 112 ASP A O 1
ATOM 913 N N . LYS A 1 113 ? -2.341 -1.888 3.859 1.00 88.25 113 LYS A N 1
ATOM 914 C CA . LYS A 1 113 ? -0.991 -2.460 3.872 1.00 88.25 113 LYS A CA 1
ATOM 915 C C . LYS A 1 113 ? -0.889 -3.667 2.960 1.00 88.25 113 LYS A C 1
ATOM 917 O O . LYS A 1 113 ? 0.078 -3.800 2.217 1.00 88.25 113 LYS A O 1
ATOM 922 N N . THR A 1 114 ? -1.913 -4.519 2.984 1.00 90.25 114 THR A N 1
ATOM 923 C CA . THR A 1 114 ? -2.011 -5.682 2.098 1.00 90.25 114 THR A CA 1
ATOM 924 C C . THR A 1 114 ? -2.023 -5.238 0.642 1.00 90.25 114 THR A C 1
ATOM 926 O O . THR A 1 114 ? -1.287 -5.786 -0.173 1.00 90.25 114 THR A O 1
ATOM 929 N N . PHE A 1 115 ? -2.797 -4.199 0.322 1.00 90.81 115 PHE A N 1
ATOM 930 C CA . PHE A 1 115 ? -2.849 -3.628 -1.014 1.00 90.81 115 PHE A CA 1
ATOM 931 C C . PHE A 1 115 ? -1.466 -3.183 -1.499 1.00 90.81 115 PHE A C 1
ATOM 933 O O . PHE A 1 115 ? -1.005 -3.679 -2.528 1.00 90.81 115 PHE A O 1
ATOM 940 N N . PHE A 1 116 ? -0.783 -2.311 -0.753 1.00 91.81 116 PHE A N 1
ATOM 941 C CA . PHE A 1 116 ? 0.529 -1.802 -1.155 1.00 91.81 116 PHE A CA 1
ATOM 942 C C . PHE A 1 116 ? 1.580 -2.917 -1.275 1.00 91.81 116 PHE A C 1
ATOM 944 O O . PHE A 1 116 ? 2.232 -3.036 -2.316 1.00 91.81 116 PHE A O 1
ATOM 951 N N . VAL A 1 117 ? 1.714 -3.769 -0.250 1.00 94.62 117 VAL A N 1
ATOM 952 C CA . VAL A 1 117 ? 2.719 -4.843 -0.232 1.00 94.62 117 VAL A CA 1
ATOM 953 C C . VAL A 1 117 ? 2.518 -5.788 -1.413 1.00 94.62 117 VAL A C 1
ATOM 955 O O . VAL A 1 117 ? 3.470 -6.054 -2.146 1.00 94.62 117 VAL A O 1
ATOM 958 N N . LEU A 1 118 ? 1.285 -6.247 -1.650 1.00 95.31 118 LEU A N 1
ATOM 959 C CA . LEU A 1 118 ? 1.005 -7.179 -2.741 1.00 95.31 118 LEU A CA 1
ATOM 960 C C . LEU A 1 118 ? 1.264 -6.569 -4.120 1.00 95.31 118 LEU A C 1
ATOM 962 O O . LEU A 1 118 ? 1.750 -7.275 -4.998 1.00 95.31 118 LEU A O 1
ATOM 966 N N . HIS A 1 119 ? 0.993 -5.277 -4.321 1.00 94.75 119 HIS A N 1
ATOM 967 C CA . HIS A 1 119 ? 1.221 -4.621 -5.612 1.00 94.75 119 HIS A CA 1
ATOM 968 C C . HIS A 1 119 ? 2.695 -4.288 -5.874 1.00 94.75 119 HIS A C 1
ATOM 970 O O . HIS A 1 119 ? 3.109 -4.262 -7.032 1.00 94.75 119 HIS A O 1
ATOM 976 N N . MET A 1 120 ? 3.510 -4.086 -4.836 1.00 95.38 120 MET A N 1
ATOM 977 C CA . MET A 1 120 ? 4.955 -3.890 -5.004 1.00 95.38 120 MET A CA 1
ATOM 978 C C . MET A 1 120 ? 5.695 -5.191 -5.340 1.00 95.38 120 MET A C 1
ATOM 980 O O . MET A 1 120 ? 6.685 -5.151 -6.065 1.00 95.38 120 MET A O 1
ATOM 984 N N . ILE A 1 121 ? 5.221 -6.356 -4.887 1.00 95.62 121 ILE A N 1
ATOM 985 C CA . ILE A 1 121 ? 5.845 -7.655 -5.201 1.00 95.62 121 ILE A CA 1
ATOM 986 C C . ILE A 1 121 ? 6.094 -7.862 -6.713 1.00 95.62 121 ILE A C 1
ATOM 988 O O . ILE A 1 121 ? 7.245 -8.099 -7.089 1.00 95.62 121 ILE A O 1
ATOM 992 N N . PRO A 1 122 ? 5.092 -7.759 -7.612 1.00 94.62 122 PRO A N 1
ATOM 993 C CA . PRO A 1 122 ? 5.314 -7.961 -9.043 1.00 94.62 122 PRO A CA 1
ATOM 994 C C . PRO A 1 122 ? 6.240 -6.908 -9.663 1.00 94.62 122 PRO A C 1
ATOM 996 O O . PRO A 1 122 ? 6.992 -7.234 -10.578 1.00 94.62 122 PRO A O 1
ATOM 999 N N . VAL A 1 123 ? 6.252 -5.677 -9.137 1.00 93.19 123 VAL A N 1
ATOM 1000 C CA . VAL A 1 123 ? 7.204 -4.627 -9.542 1.00 93.19 123 VAL A CA 1
ATOM 1001 C C . VAL A 1 123 ? 8.638 -5.076 -9.259 1.00 93.19 123 VAL A C 1
ATOM 1003 O O . VAL A 1 123 ? 9.489 -5.021 -10.144 1.00 93.19 123 VAL A O 1
ATOM 1006 N N . PHE A 1 124 ? 8.899 -5.591 -8.055 1.00 92.94 124 PHE A N 1
ATOM 1007 C CA . PHE A 1 124 ? 10.217 -6.097 -7.673 1.00 92.94 124 PHE A CA 1
ATOM 1008 C C . PHE A 1 124 ? 10.651 -7.315 -8.495 1.00 92.94 124 PHE A C 1
ATOM 1010 O O . PHE A 1 124 ? 11.803 -7.384 -8.919 1.00 92.94 124 PHE A O 1
ATOM 1017 N N . PHE A 1 125 ? 9.738 -8.242 -8.796 1.00 92.88 125 PHE A N 1
ATOM 1018 C CA . PHE A 1 125 ? 10.049 -9.371 -9.681 1.00 92.88 125 PHE A CA 1
ATOM 1019 C C . PHE A 1 125 ? 10.512 -8.922 -11.067 1.00 92.88 125 PHE A C 1
ATOM 1021 O O . PHE A 1 125 ? 11.437 -9.505 -11.627 1.00 92.88 125 PHE A O 1
ATOM 1028 N N . VAL A 1 126 ? 9.883 -7.884 -11.611 1.00 90.25 126 VAL A N 1
ATOM 1029 C CA . VAL A 1 126 ? 10.222 -7.345 -12.929 1.00 90.25 126 VAL A CA 1
ATOM 1030 C C . VAL A 1 126 ? 11.530 -6.558 -12.866 1.00 90.25 126 VAL A C 1
ATOM 1032 O O . VAL A 1 126 ? 12.372 -6.711 -13.744 1.00 90.25 126 VAL A O 1
ATOM 1035 N N . TYR A 1 127 ? 11.770 -5.800 -11.794 1.00 89.75 127 TYR A N 1
ATOM 1036 C CA . TYR A 1 127 ? 13.054 -5.137 -11.558 1.00 89.75 127 TYR A CA 1
ATOM 1037 C C . TYR A 1 127 ? 14.245 -6.089 -11.550 1.00 89.75 127 TYR A C 1
ATOM 1039 O O . TYR A 1 127 ? 15.287 -5.737 -12.091 1.00 89.75 127 TYR A O 1
ATOM 1047 N N . LYS A 1 128 ? 14.097 -7.315 -11.042 1.00 89.94 128 LYS A N 1
ATOM 1048 C CA . LYS A 1 128 ? 15.171 -8.317 -11.105 1.00 89.94 128 LYS A CA 1
ATOM 1049 C C . LYS A 1 128 ? 15.702 -8.556 -12.530 1.00 89.94 128 LYS A C 1
ATOM 1051 O O . LYS A 1 128 ? 16.858 -8.917 -12.692 1.00 89.94 128 LYS A O 1
ATOM 1056 N N . ILE A 1 129 ? 14.871 -8.367 -13.557 1.00 87.38 129 ILE A N 1
ATOM 1057 C CA . ILE A 1 129 ? 15.245 -8.592 -14.962 1.00 87.38 129 ILE A CA 1
ATOM 1058 C C . ILE A 1 129 ? 16.137 -7.458 -15.493 1.00 87.38 129 ILE A C 1
ATOM 1060 O O . ILE A 1 129 ? 16.988 -7.694 -16.345 1.00 87.38 129 ILE A O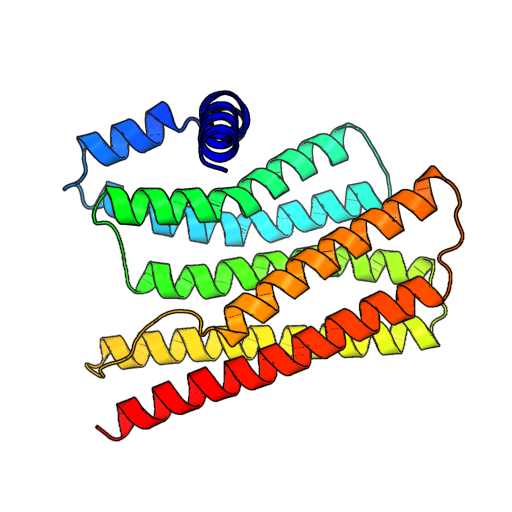 1
ATOM 1064 N N . PHE A 1 130 ? 15.942 -6.233 -14.999 1.00 83.00 130 PHE A N 1
ATOM 1065 C CA . PHE A 1 130 ? 16.560 -5.023 -15.554 1.00 83.00 130 PHE A CA 1
ATOM 1066 C C . PHE A 1 130 ? 17.681 -4.446 -14.685 1.00 83.00 130 PHE A C 1
ATOM 1068 O O . PHE A 1 130 ? 18.471 -3.636 -15.163 1.00 83.00 130 PHE A O 1
ATOM 1075 N N . ILE A 1 131 ? 17.733 -4.815 -13.404 1.00 84.88 131 ILE A N 1
ATOM 1076 C CA . ILE A 1 131 ? 18.663 -4.249 -12.428 1.00 84.88 131 ILE A CA 1
ATOM 1077 C C . ILE A 1 131 ? 19.811 -5.230 -12.171 1.00 84.88 131 ILE A C 1
ATOM 1079 O O . ILE A 1 131 ? 19.540 -6.398 -11.895 1.00 84.88 131 ILE A O 1
ATOM 1083 N N . PRO A 1 132 ? 21.078 -4.773 -12.151 1.00 88.19 132 PRO A N 1
ATOM 1084 C CA . PRO A 1 132 ? 22.190 -5.605 -11.703 1.00 88.19 132 PRO A CA 1
ATOM 1085 C C . PRO A 1 132 ? 21.976 -6.135 -10.277 1.00 88.19 132 PRO A C 1
ATOM 1087 O O . PRO A 1 132 ? 21.524 -5.397 -9.396 1.00 88.19 132 PRO A O 1
ATOM 1090 N N . ASP A 1 133 ? 22.378 -7.384 -10.026 1.00 90.38 133 ASP A N 1
ATOM 1091 C CA . ASP A 1 133 ? 22.080 -8.118 -8.785 1.00 90.38 133 ASP A CA 1
ATOM 1092 C C . ASP A 1 133 ? 22.420 -7.350 -7.500 1.00 90.38 133 ASP A C 1
ATOM 1094 O O . ASP A 1 133 ? 21.658 -7.383 -6.533 1.00 90.38 133 ASP A O 1
ATOM 1098 N N . PHE A 1 134 ? 23.533 -6.609 -7.492 1.00 90.38 134 PHE A N 1
ATOM 1099 C CA . PHE A 1 134 ? 23.944 -5.807 -6.340 1.00 90.38 134 PHE A CA 1
ATOM 1100 C C . PHE A 1 134 ? 22.915 -4.719 -5.983 1.00 90.38 134 PHE A C 1
ATOM 1102 O O . PHE A 1 134 ? 22.469 -4.630 -4.838 1.00 90.38 134 PHE A O 1
ATOM 1109 N N . TYR A 1 135 ? 22.487 -3.919 -6.965 1.00 89.94 135 TYR A N 1
ATOM 1110 C CA . TYR A 1 135 ? 21.493 -2.861 -6.753 1.00 89.94 135 TYR A CA 1
ATOM 1111 C C . TYR A 1 135 ? 20.107 -3.439 -6.458 1.00 89.94 135 TYR A C 1
ATOM 1113 O O . TYR A 1 135 ? 19.385 -2.908 -5.611 1.00 89.94 135 TYR A O 1
ATOM 1121 N N . TYR A 1 136 ? 19.752 -4.551 -7.109 1.00 91.25 136 TYR A N 1
ATOM 1122 C CA . TYR A 1 136 ? 18.514 -5.270 -6.825 1.00 91.25 136 TYR A CA 1
ATOM 1123 C C . TYR A 1 136 ? 18.474 -5.757 -5.371 1.00 91.25 136 TYR A C 1
ATOM 1125 O O . TYR A 1 136 ? 17.474 -5.548 -4.688 1.00 91.25 136 TYR A O 1
ATOM 1133 N N . GLY A 1 137 ? 19.572 -6.333 -4.867 1.00 93.19 137 GLY A N 1
ATOM 1134 C CA . GLY A 1 137 ? 19.689 -6.784 -3.480 1.00 93.19 137 GLY A CA 1
ATOM 1135 C C . GLY A 1 137 ? 19.492 -5.654 -2.468 1.00 93.19 137 GLY A C 1
ATOM 1136 O O . GLY A 1 137 ? 18.740 -5.814 -1.505 1.00 93.19 137 GLY A O 1
ATOM 1137 N N . ILE A 1 138 ? 20.088 -4.482 -2.718 1.00 93.38 138 ILE A N 1
ATOM 1138 C CA . ILE A 1 138 ? 19.894 -3.289 -1.879 1.00 93.38 138 ILE A CA 1
ATOM 1139 C C . ILE A 1 138 ? 18.419 -2.870 -1.872 1.00 93.38 138 ILE A C 1
ATOM 1141 O O . ILE A 1 138 ? 17.829 -2.705 -0.802 1.00 93.38 138 ILE A O 1
ATOM 1145 N N . LEU A 1 139 ? 17.798 -2.741 -3.045 1.00 93.44 139 LEU A N 1
ATOM 1146 C CA . LEU A 1 139 ? 16.404 -2.311 -3.153 1.00 93.44 139 LEU A CA 1
ATOM 1147 C C . LEU A 1 139 ? 15.447 -3.321 -2.499 1.00 93.44 139 LEU A C 1
ATOM 1149 O O . LEU A 1 139 ? 14.529 -2.933 -1.773 1.00 93.44 139 LEU A O 1
ATOM 1153 N N . LEU A 1 140 ? 15.689 -4.616 -2.715 1.00 95.06 140 LEU A N 1
ATOM 1154 C CA . LEU A 1 140 ? 14.922 -5.705 -2.120 1.00 95.06 140 LEU A CA 1
ATOM 1155 C C . LEU A 1 140 ? 15.047 -5.708 -0.593 1.00 95.06 140 LEU A C 1
ATOM 1157 O O . LEU A 1 140 ? 14.057 -5.963 0.092 1.00 95.06 140 LEU A O 1
ATOM 1161 N N . SER A 1 141 ? 16.225 -5.390 -0.045 1.00 95.62 141 SER A N 1
ATOM 1162 C CA . SER A 1 141 ? 16.419 -5.293 1.407 1.00 95.62 141 SER A CA 1
ATOM 1163 C C . SER A 1 141 ? 15.591 -4.160 2.028 1.00 95.62 141 SER A C 1
ATOM 1165 O O . SER A 1 141 ? 14.937 -4.364 3.055 1.00 95.62 141 SER A O 1
ATOM 1167 N N . ALA A 1 142 ? 15.530 -2.998 1.366 1.00 95.81 142 ALA A N 1
ATOM 1168 C CA . ALA A 1 142 ? 14.716 -1.867 1.805 1.00 95.81 142 ALA A CA 1
ATOM 1169 C C . ALA A 1 142 ? 13.222 -2.218 1.768 1.00 95.81 142 ALA A C 1
ATOM 1171 O O . ALA A 1 142 ? 12.504 -2.012 2.746 1.00 95.81 142 ALA A O 1
ATOM 1172 N N . PHE A 1 143 ? 12.757 -2.830 0.677 1.00 95.88 143 PHE A N 1
ATOM 1173 C CA . PHE A 1 143 ? 11.371 -3.278 0.572 1.00 95.88 143 PHE A CA 1
ATOM 1174 C C . PHE A 1 143 ? 11.016 -4.352 1.604 1.00 95.88 143 PHE A C 1
ATOM 1176 O O . PHE A 1 143 ? 9.994 -4.237 2.270 1.00 95.88 143 PHE A O 1
ATOM 1183 N N . SER A 1 144 ? 11.877 -5.349 1.807 1.00 95.94 144 SER A N 1
ATOM 1184 C CA . SER A 1 144 ? 11.650 -6.407 2.801 1.00 95.94 144 SER A CA 1
ATOM 1185 C C . SER A 1 144 ? 11.567 -5.840 4.222 1.00 95.94 144 SER A C 1
ATOM 1187 O O . SER A 1 144 ? 10.708 -6.245 5.002 1.00 95.94 144 SER A O 1
ATOM 1189 N N . THR A 1 145 ? 12.404 -4.850 4.543 1.00 96.75 145 THR A N 1
ATOM 1190 C CA . THR A 1 145 ? 12.346 -4.124 5.822 1.00 96.75 145 THR A CA 1
ATOM 1191 C C . THR A 1 145 ? 11.013 -3.395 5.987 1.00 96.75 145 THR A C 1
ATOM 1193 O O . THR A 1 145 ? 10.376 -3.498 7.036 1.00 96.75 145 THR A O 1
ATOM 1196 N N . LEU A 1 146 ? 10.554 -2.706 4.939 1.00 95.69 146 LEU A N 1
ATOM 1197 C CA . LEU A 1 146 ? 9.256 -2.036 4.937 1.00 95.69 146 LEU A CA 1
ATOM 1198 C C . LEU A 1 146 ? 8.108 -3.040 5.147 1.00 95.69 146 LEU A C 1
ATOM 1200 O O . LEU A 1 146 ? 7.246 -2.800 5.984 1.00 95.69 146 LEU A O 1
ATOM 1204 N N . VAL A 1 147 ? 8.135 -4.201 4.480 1.00 96.00 147 VAL A N 1
ATOM 1205 C CA . VAL A 1 147 ? 7.137 -5.274 4.665 1.00 96.00 147 VAL A CA 1
ATOM 1206 C C . VAL A 1 147 ? 7.082 -5.747 6.120 1.00 96.00 147 VAL A C 1
ATOM 1208 O O . VAL A 1 147 ? 5.993 -5.888 6.676 1.00 96.00 147 VAL A O 1
ATOM 1211 N N . ILE A 1 148 ? 8.234 -5.947 6.767 1.00 96.94 148 ILE A N 1
ATOM 1212 C CA . ILE A 1 148 ? 8.289 -6.311 8.191 1.00 96.94 148 ILE A CA 1
ATOM 1213 C C . ILE A 1 148 ? 7.614 -5.230 9.045 1.00 96.94 148 ILE A C 1
ATOM 1215 O O . ILE A 1 148 ? 6.833 -5.545 9.944 1.00 96.94 148 ILE A O 1
ATOM 1219 N N . PHE A 1 149 ? 7.866 -3.954 8.755 1.00 95.38 149 PHE A N 1
ATOM 1220 C CA . PHE A 1 149 ? 7.266 -2.847 9.500 1.00 95.38 149 PHE A CA 1
ATOM 1221 C C . PHE A 1 149 ? 5.754 -2.755 9.279 1.00 95.38 149 PHE A C 1
ATOM 1223 O O . PHE A 1 149 ? 5.017 -2.500 10.234 1.00 95.38 149 PHE A O 1
ATOM 1230 N N . GLU A 1 150 ? 5.270 -3.038 8.069 1.00 94.12 150 GLU A N 1
ATOM 1231 C CA . GLU A 1 150 ? 3.837 -3.127 7.797 1.00 94.12 150 GLU A CA 1
ATOM 1232 C C . GLU A 1 150 ? 3.171 -4.236 8.612 1.00 94.12 150 GLU A C 1
ATOM 1234 O O . GLU A 1 150 ? 2.133 -3.996 9.233 1.00 94.12 150 GLU A O 1
ATOM 1239 N N . ILE A 1 151 ? 3.792 -5.416 8.694 1.00 94.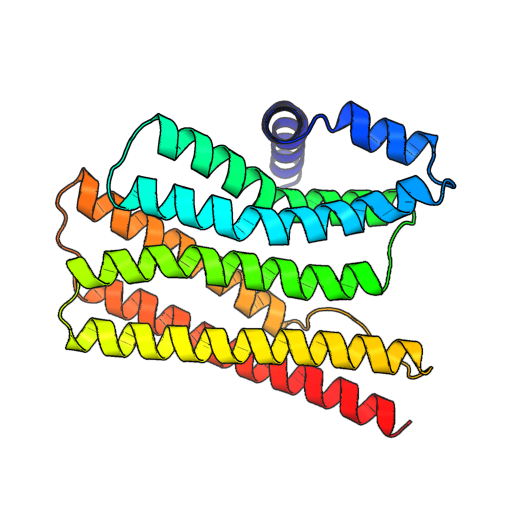50 151 ILE A N 1
ATOM 1240 C CA . ILE A 1 151 ? 3.300 -6.528 9.520 1.00 94.50 151 ILE A CA 1
ATOM 1241 C C . ILE A 1 151 ? 3.242 -6.117 10.998 1.00 94.50 151 ILE A C 1
ATOM 1243 O O . ILE A 1 151 ? 2.230 -6.353 11.661 1.00 94.50 151 ILE A O 1
ATOM 1247 N N . ILE A 1 152 ? 4.279 -5.445 11.510 1.00 95.06 152 ILE A N 1
ATOM 1248 C CA . ILE A 1 152 ? 4.299 -4.928 12.888 1.00 95.06 152 ILE A CA 1
ATOM 1249 C C . ILE A 1 152 ? 3.158 -3.928 13.110 1.00 95.06 152 ILE A C 1
ATOM 1251 O O . ILE A 1 152 ? 2.453 -4.005 14.114 1.00 95.06 152 ILE A O 1
ATOM 1255 N N . LEU A 1 153 ? 2.929 -3.003 12.178 1.00 93.19 153 LEU A N 1
ATOM 1256 C CA . LEU A 1 153 ? 1.843 -2.030 12.282 1.00 93.19 153 LEU A CA 1
ATOM 1257 C C . LEU A 1 153 ? 0.454 -2.689 12.245 1.00 93.19 153 LEU A C 1
ATOM 1259 O O . LEU A 1 153 ? -0.440 -2.230 12.958 1.00 93.19 153 LEU A O 1
ATOM 1263 N N . VAL A 1 154 ? 0.252 -3.755 11.456 1.00 91.75 154 VAL A N 1
ATOM 1264 C CA . VAL A 1 154 ? -0.981 -4.567 11.522 1.00 91.75 154 VAL A CA 1
ATOM 1265 C C . VAL A 1 154 ? -1.110 -5.212 12.900 1.00 91.75 154 VAL A C 1
ATOM 1267 O O . VAL A 1 154 ? -2.160 -5.094 13.528 1.00 91.75 154 VAL A O 1
ATOM 1270 N N . ALA A 1 155 ? -0.046 -5.833 13.414 1.00 92.69 155 ALA A N 1
ATOM 1271 C CA . ALA A 1 155 ? -0.058 -6.467 14.730 1.00 92.69 155 ALA A CA 1
ATOM 1272 C C . ALA A 1 155 ? -0.385 -5.468 15.857 1.00 92.69 155 ALA A C 1
ATOM 1274 O O . ALA A 1 155 ? -1.186 -5.768 16.741 1.00 92.69 155 ALA A O 1
ATOM 1275 N N . LEU A 1 156 ? 0.154 -4.247 15.796 1.00 91.62 156 LEU A N 1
ATOM 1276 C CA . LEU A 1 156 ? -0.158 -3.177 16.749 1.00 91.62 156 LEU A CA 1
ATOM 1277 C C . LEU A 1 156 ? -1.605 -2.683 16.634 1.00 91.62 156 LEU A C 1
ATOM 1279 O O . LEU A 1 156 ? -2.206 -2.325 17.649 1.00 91.62 156 LEU A O 1
ATOM 1283 N N . ALA A 1 157 ? -2.180 -2.675 15.428 1.00 89.62 157 ALA A N 1
ATOM 1284 C CA . ALA A 1 157 ? -3.594 -2.367 15.228 1.00 89.62 157 ALA A CA 1
ATOM 1285 C C . ALA A 1 157 ? -4.499 -3.457 15.831 1.00 89.62 157 ALA A C 1
ATOM 1287 O O . ALA A 1 157 ? -5.460 -3.125 16.527 1.00 89.62 157 ALA A O 1
ATOM 1288 N N . LEU A 1 158 ? -4.154 -4.739 15.644 1.00 90.81 158 LEU A N 1
ATOM 1289 C CA . LEU A 1 158 ? -4.837 -5.874 16.281 1.00 90.81 158 LEU A CA 1
ATOM 1290 C C . LEU A 1 158 ? -4.759 -5.787 17.812 1.00 90.81 158 LEU A C 1
ATOM 1292 O O . LEU A 1 158 ? -5.767 -5.951 18.500 1.00 90.81 158 LEU A O 1
ATOM 1296 N N . GLN A 1 159 ? -3.577 -5.472 18.350 1.00 90.25 159 GLN A N 1
ATOM 1297 C CA . GLN A 1 159 ? -3.377 -5.291 19.787 1.00 90.25 159 GLN A CA 1
ATOM 1298 C C . GLN A 1 159 ? -4.216 -4.128 20.331 1.00 90.25 159 GLN A C 1
ATOM 1300 O O . GLN A 1 159 ? -4.898 -4.282 21.343 1.00 90.25 159 GLN A O 1
ATOM 1305 N N . GLY A 1 160 ? -4.199 -2.973 19.658 1.00 88.75 160 GLY A N 1
ATOM 1306 C CA . GLY A 1 160 ? -4.995 -1.811 20.057 1.00 88.75 160 GLY A CA 1
ATOM 1307 C C . GLY A 1 160 ? -6.495 -2.110 20.048 1.00 88.75 160 GLY A C 1
ATOM 1308 O O . GLY A 1 160 ? -7.214 -1.699 20.958 1.00 88.75 160 GLY A O 1
ATOM 1309 N N . TRP A 1 161 ? -6.969 -2.873 19.059 1.00 89.50 161 TRP A N 1
ATOM 1310 C CA . TRP A 1 161 ? -8.357 -3.330 18.991 1.00 89.50 161 TRP A CA 1
ATOM 1311 C C . TRP A 1 161 ? -8.723 -4.261 20.150 1.00 89.50 161 TRP A C 1
ATOM 1313 O O . TRP A 1 161 ? -9.768 -4.079 20.777 1.00 89.50 161 TRP A O 1
ATOM 1323 N N . HIS A 1 162 ? -7.847 -5.211 20.487 1.00 88.81 162 HIS A N 1
ATOM 1324 C CA . HIS A 1 162 ? -8.047 -6.096 21.632 1.00 88.81 162 HIS A CA 1
ATOM 1325 C C . HIS A 1 162 ? -8.124 -5.318 22.954 1.00 88.81 162 HIS A C 1
ATOM 1327 O O . HIS A 1 162 ? -9.072 -5.493 23.714 1.00 88.81 162 HIS A O 1
ATOM 1333 N N . LEU A 1 163 ? -7.176 -4.411 23.195 1.00 88.31 163 LEU A N 1
ATOM 1334 C CA . LEU A 1 163 ? -7.136 -3.582 24.403 1.00 88.31 163 LEU A CA 1
ATOM 1335 C C . LEU A 1 163 ? -8.375 -2.682 24.542 1.00 88.31 163 LEU A C 1
ATOM 1337 O O . LEU A 1 163 ? -8.895 -2.497 25.641 1.00 88.31 163 LEU A O 1
ATOM 1341 N N . LYS A 1 164 ? -8.893 -2.157 23.427 1.00 88.31 164 LYS A N 1
ATOM 1342 C CA . LYS A 1 164 ? -10.131 -1.373 23.447 1.00 8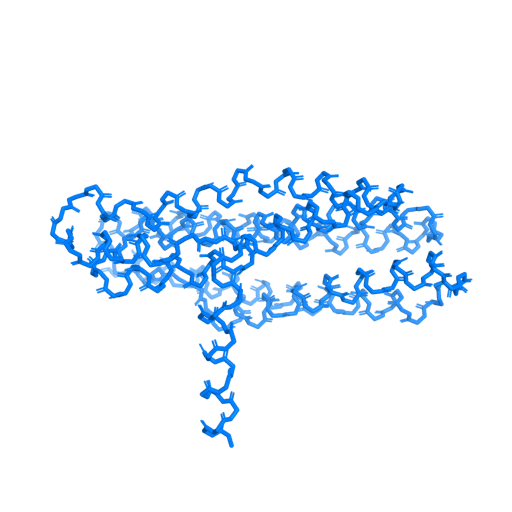8.31 164 LYS A CA 1
ATOM 1343 C C . LYS A 1 164 ? -11.342 -2.219 23.846 1.00 88.31 164 LYS A C 1
ATOM 1345 O O . LYS A 1 164 ? -12.165 -1.777 24.644 1.00 88.31 164 LYS A O 1
ATOM 1350 N N . ARG A 1 165 ? -11.421 -3.460 23.354 1.00 87.62 165 ARG A N 1
ATOM 1351 C CA . ARG A 1 165 ? -12.470 -4.418 23.744 1.00 87.62 165 ARG A CA 1
ATOM 1352 C C . ARG A 1 165 ? -12.402 -4.831 25.213 1.00 87.62 165 ARG A C 1
ATOM 1354 O O . ARG A 1 165 ? -13.438 -5.165 25.775 1.00 87.62 165 ARG A O 1
ATOM 1361 N N . THR A 1 166 ? -11.223 -4.795 25.833 1.00 87.94 166 THR A N 1
ATOM 1362 C CA . THR A 1 166 ? -11.055 -5.074 27.269 1.00 87.94 166 THR A CA 1
ATOM 1363 C C . THR A 1 166 ? -11.316 -3.859 28.164 1.00 87.94 166 THR A C 1
ATOM 1365 O O . THR A 1 166 ? -11.129 -3.948 29.372 1.00 87.94 166 THR A O 1
ATOM 1368 N N . GLY A 1 167 ? -11.789 -2.740 27.600 1.00 85.75 167 GLY A N 1
ATOM 1369 C CA . GLY A 1 167 ? -12.215 -1.557 28.352 1.00 85.75 167 GLY A CA 1
ATOM 1370 C C . GLY A 1 167 ? -11.180 -0.434 28.434 1.00 85.75 167 GLY A C 1
ATOM 1371 O O . GLY A 1 167 ? -11.490 0.621 28.986 1.00 85.75 167 GLY A O 1
ATOM 1372 N N . HIS A 1 168 ? -9.986 -0.602 27.853 1.00 86.75 168 HIS A N 1
ATOM 1373 C CA . HIS A 1 168 ? -8.968 0.451 27.851 1.00 86.75 168 HIS A CA 1
ATOM 1374 C C . HIS A 1 168 ? -9.323 1.566 26.858 1.00 86.75 168 HIS A C 1
ATOM 1376 O O . HIS A 1 168 ? -9.803 1.325 25.743 1.00 86.75 168 HIS A O 1
ATOM 1382 N N . LYS A 1 169 ? -9.037 2.818 27.228 1.00 84.44 169 LYS A N 1
ATOM 1383 C CA . LYS A 1 169 ? -9.312 3.993 26.388 1.00 84.44 169 LYS A CA 1
ATOM 1384 C C . LYS A 1 169 ? -8.254 4.156 25.298 1.00 84.44 169 LYS A C 1
ATOM 1386 O O . LYS A 1 169 ? -7.341 4.968 25.399 1.00 84.44 169 LYS A O 1
ATOM 1391 N N . ILE A 1 170 ? -8.403 3.398 24.213 1.00 85.12 170 ILE A N 1
ATOM 1392 C CA . ILE A 1 170 ? -7.515 3.478 23.047 1.00 85.12 170 ILE A CA 1
ATOM 1393 C C . ILE A 1 170 ? -8.222 4.103 21.850 1.00 85.12 170 ILE A C 1
ATOM 1395 O O . ILE A 1 170 ? -9.334 3.731 21.468 1.00 85.12 170 ILE A O 1
ATOM 1399 N N . VAL A 1 171 ? -7.524 5.036 21.204 1.00 80.56 171 VAL A N 1
ATOM 1400 C CA . VAL A 1 171 ? -7.927 5.591 19.912 1.00 80.56 171 VAL A CA 1
ATOM 1401 C C . VAL A 1 171 ? -7.413 4.678 18.798 1.00 80.56 171 VAL A C 1
ATOM 1403 O O . VAL A 1 171 ? -6.210 4.618 18.540 1.00 80.56 171 VAL A O 1
ATOM 1406 N N . LEU A 1 172 ? -8.335 3.975 18.133 1.00 79.94 172 LEU A N 1
ATOM 1407 C CA . LEU A 1 172 ? -8.041 3.178 16.938 1.00 79.94 172 LEU A CA 1
ATOM 1408 C C . LEU A 1 172 ? -7.872 4.091 15.719 1.00 79.94 172 LEU A C 1
ATOM 1410 O O . LEU A 1 172 ? -8.683 4.992 15.504 1.00 79.94 172 LEU A O 1
ATOM 1414 N N . GLY A 1 173 ? -6.834 3.832 14.921 1.00 75.94 173 GLY A N 1
ATOM 1415 C CA . GLY A 1 173 ? -6.554 4.542 13.672 1.00 75.94 173 GLY A CA 1
ATOM 1416 C C . GLY A 1 173 ? -5.102 5.003 13.532 1.00 75.94 173 GLY A C 1
ATOM 1417 O O . GLY A 1 173 ? -4.342 5.065 14.503 1.00 75.94 173 GLY A O 1
ATOM 1418 N N . ALA A 1 174 ? -4.715 5.334 12.299 1.00 79.75 174 ALA A N 1
ATOM 1419 C CA . ALA A 1 174 ? -3.354 5.742 11.967 1.00 79.75 174 ALA A CA 1
ATOM 1420 C C . ALA A 1 174 ? -2.957 7.067 12.639 1.00 79.75 174 ALA A C 1
ATOM 1422 O O . ALA A 1 174 ? -3.738 8.018 12.733 1.00 79.75 174 ALA A O 1
ATOM 1423 N N . ASN A 1 175 ? -1.703 7.153 13.081 1.00 89.12 175 ASN A N 1
ATOM 1424 C CA . ASN A 1 175 ? -1.090 8.427 13.456 1.00 89.12 175 ASN A CA 1
ATOM 1425 C C . ASN A 1 175 ? -0.664 9.240 12.218 1.00 89.12 175 ASN A C 1
ATOM 1427 O O . ASN A 1 175 ? -0.676 8.745 11.092 1.00 89.12 175 ASN A O 1
ATOM 1431 N N . ASN A 1 176 ? -0.279 10.503 12.428 1.00 90.50 176 ASN A N 1
ATOM 1432 C CA . ASN A 1 176 ? 0.115 11.399 11.333 1.00 90.50 176 ASN A CA 1
ATOM 1433 C C . ASN A 1 176 ? 1.289 10.833 10.520 1.00 90.50 176 ASN A C 1
ATOM 1435 O O . ASN A 1 176 ? 1.245 10.862 9.295 1.00 90.50 176 ASN A O 1
ATOM 1439 N N . PHE A 1 177 ? 2.285 10.237 11.185 1.00 92.50 177 PHE A N 1
ATOM 1440 C CA . PHE A 1 177 ? 3.414 9.583 10.516 1.00 92.50 177 PHE A CA 1
ATOM 1441 C C . PHE A 1 177 ? 2.975 8.429 9.611 1.00 92.50 177 PHE A C 1
ATOM 1443 O O . PHE A 1 177 ? 3.482 8.307 8.503 1.00 92.50 177 PHE A O 1
ATOM 1450 N N . GLY A 1 178 ? 1.977 7.645 10.025 1.00 87.56 178 GLY A N 1
ATOM 1451 C CA . GLY A 1 178 ? 1.387 6.588 9.204 1.00 87.56 178 GLY A CA 1
ATOM 1452 C C . GLY A 1 178 ? 0.719 7.125 7.936 1.00 87.56 178 GLY A C 1
ATOM 1453 O O . GLY A 1 178 ? 0.846 6.513 6.880 1.00 87.56 178 GLY A O 1
ATOM 1454 N N . LYS A 1 179 ? 0.079 8.301 8.004 1.00 88.94 179 LYS A N 1
ATOM 1455 C CA . LYS A 1 179 ? -0.516 8.962 6.826 1.00 88.94 179 LYS A CA 1
ATOM 1456 C C . LYS A 1 179 ? 0.549 9.469 5.850 1.00 88.94 179 LYS A C 1
ATOM 1458 O O . LYS A 1 179 ? 0.416 9.272 4.643 1.00 88.94 179 LYS A O 1
ATOM 1463 N N . TYR A 1 180 ? 1.612 10.095 6.365 1.00 92.25 180 TYR A N 1
ATOM 1464 C CA . TYR A 1 180 ? 2.734 10.554 5.537 1.00 92.25 180 TYR A CA 1
ATOM 1465 C C . TYR A 1 180 ? 3.450 9.380 4.865 1.00 92.25 180 TYR A C 1
ATOM 1467 O O . TYR A 1 180 ? 3.666 9.414 3.656 1.00 92.25 180 TYR A O 1
ATOM 1475 N N . LYS A 1 181 ? 3.727 8.313 5.625 1.00 93.56 181 LYS A N 1
ATOM 1476 C CA . LYS A 1 181 ? 4.282 7.056 5.112 1.00 93.56 181 LYS A CA 1
ATOM 1477 C C . LYS A 1 181 ? 3.445 6.509 3.955 1.00 93.56 181 LYS A C 1
ATOM 1479 O O . LYS A 1 181 ? 3.976 6.300 2.875 1.00 93.56 181 LYS A O 1
ATOM 1484 N N . PHE A 1 182 ? 2.138 6.341 4.159 1.00 91.06 182 PHE A N 1
ATOM 1485 C CA . PHE A 1 182 ? 1.248 5.786 3.136 1.00 91.06 182 PHE A CA 1
ATOM 1486 C C . PHE A 1 182 ? 1.207 6.635 1.857 1.00 91.06 182 PHE A C 1
ATOM 1488 O O . PHE A 1 182 ? 1.200 6.112 0.746 1.00 91.06 182 PHE A O 1
ATOM 1495 N N . THR A 1 183 ? 1.254 7.962 1.999 1.00 90.81 183 THR A N 1
ATOM 1496 C CA . THR A 1 183 ? 1.327 8.872 0.845 1.00 90.81 183 THR A CA 1
ATOM 1497 C C . THR A 1 183 ? 2.604 8.634 0.030 1.00 90.81 183 THR A C 1
ATOM 1499 O O . THR A 1 183 ? 2.561 8.603 -1.200 1.00 90.81 183 THR A O 1
ATOM 1502 N N . LEU A 1 184 ? 3.738 8.430 0.706 1.00 93.94 184 LEU A N 1
ATOM 1503 C CA . LEU A 1 184 ? 5.014 8.130 0.057 1.00 93.94 184 LEU A CA 1
ATOM 1504 C C . LEU A 1 184 ? 5.052 6.725 -0.550 1.00 93.94 184 LEU A C 1
ATOM 1506 O O . LEU A 1 184 ? 5.626 6.553 -1.621 1.00 93.94 184 LEU A O 1
ATOM 1510 N N . GLU A 1 185 ? 4.419 5.739 0.079 1.00 94.38 185 GLU A N 1
ATOM 1511 C CA . GLU A 1 185 ? 4.272 4.384 -0.463 1.00 94.38 185 GLU A CA 1
ATOM 1512 C C . GLU A 1 185 ? 3.522 4.399 -1.797 1.00 94.38 185 GLU A C 1
ATOM 1514 O O . GLU A 1 185 ? 4.020 3.869 -2.792 1.00 94.38 185 GLU A O 1
ATOM 1519 N N . ILE A 1 186 ? 2.379 5.091 -1.858 1.00 92.00 186 ILE A N 1
ATOM 1520 C CA . ILE A 1 186 ? 1.631 5.269 -3.108 1.00 92.00 186 ILE A CA 1
ATOM 1521 C C . ILE A 1 186 ? 2.490 5.983 -4.154 1.00 92.00 186 ILE A C 1
ATOM 1523 O O . ILE A 1 186 ? 2.555 5.534 -5.298 1.00 92.00 186 ILE A O 1
ATOM 1527 N N . ALA A 1 187 ? 3.171 7.072 -3.783 1.00 93.12 187 ALA A N 1
ATOM 1528 C CA . ALA A 1 187 ? 4.034 7.800 -4.711 1.00 93.12 187 ALA A CA 1
ATOM 1529 C C . ALA A 1 187 ? 5.155 6.903 -5.266 1.00 93.12 187 ALA A C 1
ATOM 1531 O O . ALA A 1 187 ? 5.397 6.884 -6.471 1.00 93.12 187 ALA A O 1
ATOM 1532 N N . THR A 1 188 ? 5.787 6.107 -4.403 1.00 94.81 188 THR A N 1
ATOM 1533 C CA . THR A 1 188 ? 6.845 5.156 -4.770 1.00 94.81 188 THR A CA 1
ATOM 1534 C C . THR A 1 188 ? 6.325 4.083 -5.721 1.00 94.81 188 THR A C 1
ATOM 1536 O O . THR A 1 188 ? 6.983 3.772 -6.717 1.00 94.81 188 THR A O 1
ATOM 1539 N N . PHE A 1 189 ? 5.134 3.544 -5.452 1.00 93.75 189 PHE A N 1
ATOM 1540 C CA . PHE A 1 189 ? 4.478 2.574 -6.324 1.00 93.75 189 PHE A CA 1
ATOM 1541 C C . PHE A 1 189 ? 4.185 3.171 -7.707 1.00 93.75 189 PHE A C 1
ATOM 1543 O O . PHE A 1 189 ? 4.573 2.590 -8.719 1.00 93.75 189 PHE A O 1
ATOM 1550 N N . VAL A 1 190 ? 3.574 4.359 -7.766 1.00 91.81 190 VAL A N 1
ATOM 1551 C CA . VAL A 1 190 ? 3.246 5.038 -9.032 1.00 91.81 190 VAL A CA 1
ATOM 1552 C C . VAL A 1 190 ? 4.506 5.334 -9.844 1.00 91.81 190 VAL A C 1
ATOM 1554 O O . VAL A 1 190 ? 4.550 5.012 -11.030 1.00 91.81 190 VAL A O 1
ATOM 1557 N N . ILE A 1 191 ? 5.547 5.889 -9.213 1.00 91.81 191 ILE A N 1
ATOM 1558 C CA . ILE A 1 191 ? 6.835 6.147 -9.872 1.00 91.81 191 ILE A CA 1
ATOM 1559 C C . ILE A 1 191 ? 7.412 4.842 -10.426 1.00 91.81 191 ILE A C 1
ATOM 1561 O O . ILE A 1 191 ? 7.829 4.800 -11.581 1.00 91.81 191 ILE A O 1
ATOM 1565 N N . SER A 1 192 ? 7.379 3.763 -9.643 1.00 91.81 192 SER A N 1
ATOM 1566 C CA . SER A 1 192 ? 7.913 2.468 -10.069 1.00 91.81 192 SER A CA 1
ATOM 1567 C C . SER A 1 192 ? 7.185 1.900 -11.288 1.00 91.81 192 SER A C 1
ATOM 1569 O O . SER A 1 192 ? 7.815 1.421 -12.229 1.00 91.81 192 SER A O 1
ATOM 1571 N N . ILE A 1 193 ? 5.856 2.008 -11.314 1.00 90.38 193 ILE A N 1
ATOM 1572 C CA . ILE A 1 193 ? 5.044 1.596 -12.462 1.00 90.38 193 ILE A CA 1
ATOM 1573 C C . ILE A 1 193 ? 5.375 2.437 -13.699 1.00 90.38 193 ILE A C 1
ATOM 1575 O O . ILE A 1 193 ? 5.627 1.876 -14.764 1.00 90.38 193 ILE A O 1
ATOM 1579 N N . VAL A 1 194 ? 5.433 3.765 -13.570 1.00 88.44 194 VAL A N 1
ATOM 1580 C CA . VAL A 1 194 ? 5.758 4.668 -14.690 1.00 88.44 194 VAL A CA 1
ATOM 1581 C C . VAL A 1 194 ? 7.128 4.344 -15.285 1.00 88.44 194 VAL A C 1
ATOM 1583 O O . VAL A 1 194 ? 7.269 4.309 -16.507 1.00 88.44 194 VAL A O 1
ATOM 1586 N N . VAL A 1 195 ? 8.122 4.055 -14.445 1.00 87.69 195 VAL A N 1
ATOM 1587 C CA . VAL A 1 195 ? 9.473 3.671 -14.877 1.00 87.69 195 VAL A CA 1
ATOM 1588 C C . VAL A 1 195 ? 9.449 2.362 -15.662 1.00 87.69 195 VAL A C 1
ATOM 1590 O O . VAL A 1 195 ? 9.998 2.305 -16.762 1.00 87.69 195 VAL A O 1
ATOM 1593 N N . LEU A 1 196 ? 8.770 1.333 -15.146 1.00 87.06 196 LEU A N 1
ATOM 1594 C CA . LEU A 1 196 ? 8.654 0.038 -15.822 1.00 87.06 196 LEU A CA 1
ATOM 1595 C C . LEU A 1 196 ? 7.951 0.149 -17.180 1.00 87.06 196 LEU A C 1
ATOM 1597 O O . LEU A 1 196 ? 8.416 -0.422 -18.165 1.00 87.06 196 LEU A O 1
ATOM 1601 N N . PHE A 1 197 ? 6.861 0.915 -17.259 1.00 82.88 197 PHE A N 1
ATOM 1602 C CA . PHE A 1 197 ? 6.178 1.165 -18.529 1.00 82.88 197 PHE A CA 1
ATOM 1603 C C . PHE A 1 197 ? 7.043 1.969 -19.500 1.00 82.88 197 PHE A C 1
ATOM 1605 O O . PHE A 1 197 ? 7.061 1.661 -20.690 1.00 82.88 197 PHE A O 1
ATOM 1612 N N . SER A 1 198 ? 7.785 2.963 -19.009 1.00 79.94 198 SER A N 1
ATOM 1613 C CA . SER A 1 198 ? 8.642 3.799 -19.853 1.00 79.94 198 SER A CA 1
ATOM 1614 C C . SER A 1 198 ? 9.805 3.005 -20.447 1.00 79.94 198 SER A C 1
ATOM 1616 O O . SER A 1 198 ? 10.061 3.110 -21.644 1.00 79.94 198 SER A O 1
ATOM 1618 N N . ASN A 1 199 ? 10.460 2.159 -19.646 1.00 78.75 199 ASN A N 1
ATOM 1619 C CA . ASN A 1 199 ? 11.505 1.258 -20.130 1.00 78.75 199 ASN A CA 1
ATOM 1620 C C . ASN A 1 199 ? 10.959 0.293 -21.191 1.00 78.75 199 ASN A C 1
ATOM 1622 O O . ASN A 1 199 ? 11.572 0.119 -22.239 1.00 78.75 199 ASN A O 1
ATOM 1626 N N . LYS A 1 200 ? 9.770 -0.274 -20.962 1.00 74.19 200 LYS A N 1
ATOM 1627 C CA . LYS A 1 200 ? 9.177 -1.256 -21.873 1.00 74.19 200 LYS A CA 1
ATOM 1628 C C . LYS A 1 200 ? 8.664 -0.662 -23.187 1.00 74.19 200 LYS A C 1
ATOM 1630 O O . LYS A 1 200 ? 8.794 -1.304 -24.222 1.00 74.19 200 LYS A O 1
ATOM 1635 N N . ILE A 1 201 ? 8.051 0.523 -23.146 1.00 69.56 201 ILE A N 1
ATOM 1636 C CA . ILE A 1 201 ? 7.460 1.179 -24.326 1.00 69.56 201 ILE A CA 1
ATOM 1637 C C . ILE A 1 201 ? 8.528 1.904 -25.147 1.00 69.56 201 ILE A C 1
ATOM 1639 O O . ILE A 1 201 ? 8.521 1.809 -26.371 1.00 69.56 201 ILE A O 1
ATOM 1643 N N . TYR A 1 202 ? 9.430 2.632 -24.487 1.00 65.62 202 TYR A N 1
ATOM 1644 C CA . TYR A 1 202 ? 10.383 3.519 -25.159 1.00 65.62 202 TYR A CA 1
ATOM 1645 C C . TYR A 1 202 ? 11.801 2.948 -25.236 1.00 65.62 202 TYR A C 1
ATOM 1647 O O . TYR A 1 202 ? 12.683 3.608 -25.775 1.00 65.62 202 TYR A O 1
ATOM 1655 N N . GLY A 1 203 ? 12.048 1.759 -24.673 1.00 67.38 203 GLY A N 1
ATOM 1656 C CA . GLY A 1 203 ? 13.390 1.175 -24.604 1.00 67.38 203 GLY A CA 1
ATOM 1657 C C . GLY A 1 203 ? 14.371 2.007 -23.774 1.00 67.38 203 GLY A C 1
ATOM 1658 O O . GLY A 1 203 ? 15.577 1.819 -23.891 1.00 67.38 203 GLY A O 1
ATOM 1659 N N . LEU A 1 204 ? 13.875 2.952 -22.964 1.00 66.38 204 LEU A N 1
ATOM 1660 C CA . LEU A 1 204 ? 14.711 3.814 -22.135 1.00 66.38 204 LEU A CA 1
ATOM 1661 C C . LEU A 1 204 ? 15.404 2.955 -21.088 1.00 66.38 204 LEU A C 1
ATOM 1663 O O . LEU A 1 204 ? 14.736 2.433 -20.193 1.00 66.38 204 LEU A O 1
ATOM 1667 N N . GLU A 1 205 ? 16.723 2.810 -21.185 1.00 70.00 205 GLU A N 1
ATOM 1668 C CA . GLU A 1 205 ? 17.512 2.159 -20.145 1.00 70.00 205 GLU A CA 1
ATOM 1669 C C . GLU A 1 205 ? 17.191 2.807 -18.797 1.00 70.00 205 GLU A C 1
ATOM 1671 O O . GLU A 1 205 ? 17.179 4.035 -18.657 1.00 70.00 205 GLU A O 1
ATOM 1676 N N . ILE A 1 206 ? 16.861 1.983 -17.799 1.00 70.44 206 ILE A N 1
ATOM 1677 C CA . ILE A 1 206 ? 16.573 2.507 -16.468 1.00 70.44 206 ILE A CA 1
ATOM 1678 C C . ILE A 1 206 ? 17.895 3.023 -15.902 1.00 70.44 206 ILE A C 1
ATOM 1680 O O . ILE A 1 206 ? 18.733 2.259 -15.426 1.00 70.44 206 ILE A O 1
ATOM 1684 N N . HIS A 1 207 ? 18.087 4.336 -15.988 1.00 70.38 207 HIS A N 1
ATOM 1685 C CA . HIS A 1 207 ? 19.277 4.987 -15.469 1.00 70.38 207 HIS A CA 1
ATOM 1686 C C . HIS A 1 207 ? 19.389 4.797 -13.956 1.00 70.38 207 HIS A C 1
ATOM 1688 O O . HIS A 1 207 ? 18.397 4.844 -13.222 1.00 70.38 207 HIS A O 1
ATOM 1694 N N . SER A 1 208 ? 20.629 4.693 -13.475 1.00 76.56 208 SER A N 1
ATOM 1695 C CA . SER A 1 208 ? 20.949 4.510 -12.056 1.00 76.56 208 SER A CA 1
ATOM 1696 C C . SER A 1 208 ? 20.286 5.542 -11.135 1.00 76.56 208 SER A C 1
ATOM 1698 O O . SER A 1 208 ? 19.931 5.225 -10.003 1.00 76.56 208 SER A O 1
ATOM 1700 N N . SER A 1 209 ? 20.055 6.763 -11.630 1.00 79.38 209 SER A N 1
ATOM 1701 C CA . SER A 1 209 ? 19.361 7.848 -10.921 1.00 79.38 209 SER A CA 1
ATOM 1702 C C . SER A 1 209 ? 17.947 7.478 -10.465 1.00 79.38 209 SER A C 1
ATOM 1704 O O . SER A 1 209 ? 17.543 7.845 -9.361 1.00 79.38 209 SER A O 1
ATOM 1706 N N . VAL A 1 210 ? 17.206 6.718 -11.272 1.00 82.12 210 VAL A N 1
ATOM 1707 C CA . VAL A 1 210 ? 15.841 6.288 -10.949 1.00 82.12 210 VAL A CA 1
ATOM 1708 C C . VAL A 1 210 ? 15.846 5.272 -9.805 1.00 82.12 210 VAL A C 1
ATOM 1710 O O . VAL A 1 210 ? 15.013 5.354 -8.903 1.00 82.12 210 VAL A O 1
ATOM 1713 N N . PHE A 1 211 ? 16.823 4.360 -9.778 1.00 84.25 211 PHE A N 1
ATOM 1714 C CA . PHE A 1 211 ? 16.975 3.411 -8.672 1.00 84.25 211 PHE A CA 1
ATOM 1715 C C . PHE A 1 211 ? 17.305 4.111 -7.361 1.00 84.25 211 PHE A C 1
ATOM 1717 O O . PHE A 1 211 ? 16.688 3.806 -6.340 1.00 84.25 211 PHE A O 1
ATOM 1724 N N . TYR A 1 212 ? 18.224 5.082 -7.387 1.00 89.56 212 TYR A N 1
ATOM 1725 C CA . TYR A 1 212 ? 18.540 5.876 -6.200 1.00 89.56 212 TYR A CA 1
ATOM 1726 C C . TYR A 1 212 ? 17.312 6.627 -5.686 1.00 89.56 212 TYR A C 1
ATOM 1728 O O . TYR A 1 212 ? 17.080 6.642 -4.481 1.00 89.56 212 TYR A O 1
ATOM 1736 N N . LEU A 1 213 ? 16.484 7.179 -6.578 1.00 91.75 213 LEU A N 1
ATOM 1737 C CA . LEU A 1 213 ? 15.238 7.836 -6.186 1.00 91.75 213 LEU A CA 1
ATOM 1738 C C . LEU A 1 213 ? 14.282 6.871 -5.467 1.00 91.75 213 LEU A C 1
ATOM 1740 O O . LEU A 1 213 ? 13.816 7.186 -4.375 1.00 91.75 213 LEU A O 1
ATOM 1744 N N . ILE A 1 214 ? 14.012 5.692 -6.039 1.00 92.88 214 ILE A N 1
ATOM 1745 C CA . ILE A 1 214 ? 13.113 4.699 -5.422 1.00 92.88 214 ILE A CA 1
ATOM 1746 C C . ILE A 1 214 ? 13.679 4.229 -4.078 1.00 92.88 214 ILE A C 1
ATOM 1748 O O . ILE A 1 214 ? 12.944 4.140 -3.096 1.00 92.88 214 ILE A O 1
ATOM 1752 N N . PHE A 1 215 ? 14.987 3.980 -4.002 1.00 94.00 215 PHE A N 1
ATOM 1753 C CA . PHE A 1 215 ? 15.648 3.596 -2.758 1.00 94.00 215 PHE A CA 1
ATOM 1754 C C . PHE A 1 215 ? 15.534 4.682 -1.679 1.00 94.00 215 PHE A C 1
ATOM 1756 O O . PHE A 1 215 ? 15.216 4.373 -0.529 1.00 94.00 215 PHE A O 1
ATOM 1763 N N . ILE A 1 216 ? 15.742 5.952 -2.036 1.00 95.38 216 ILE A N 1
ATOM 1764 C CA . ILE A 1 216 ? 15.589 7.087 -1.117 1.00 95.38 216 ILE A CA 1
ATOM 1765 C C . ILE A 1 216 ? 14.143 7.168 -0.625 1.00 95.38 216 ILE A C 1
ATOM 1767 O O . ILE A 1 216 ? 13.916 7.288 0.578 1.00 95.38 216 ILE A O 1
ATOM 1771 N N . LEU A 1 217 ? 13.160 7.049 -1.520 1.00 96.06 217 LEU A N 1
ATOM 1772 C CA . LEU A 1 217 ? 11.746 7.086 -1.150 1.00 96.06 217 LEU A CA 1
ATOM 1773 C C . LEU A 1 217 ? 11.368 5.943 -0.200 1.00 96.06 217 LEU A C 1
ATOM 1775 O O . LEU A 1 217 ? 10.736 6.197 0.827 1.00 96.06 217 LEU A O 1
ATOM 1779 N N . LEU A 1 218 ? 11.808 4.712 -0.479 1.00 95.56 218 LEU A N 1
ATOM 1780 C CA . LEU A 1 218 ? 11.614 3.571 0.423 1.00 95.56 218 LEU A CA 1
ATOM 1781 C C . LEU A 1 218 ? 12.299 3.799 1.774 1.00 95.56 218 LEU A C 1
ATOM 1783 O O . LEU A 1 218 ? 11.708 3.523 2.814 1.00 95.56 218 LEU A O 1
ATOM 1787 N N . SER A 1 219 ? 13.506 4.364 1.778 1.00 96.44 219 SER A N 1
ATOM 1788 C CA . SER A 1 219 ? 14.229 4.690 3.013 1.00 96.44 219 SER A CA 1
ATOM 1789 C C . SER A 1 219 ? 13.472 5.715 3.863 1.00 96.44 219 SER A C 1
ATOM 1791 O O . SER A 1 219 ? 13.338 5.545 5.075 1.00 96.44 219 SER A O 1
ATOM 1793 N N . ILE A 1 220 ? 12.895 6.744 3.236 1.00 97.00 220 ILE A N 1
ATOM 1794 C CA . ILE A 1 220 ? 12.039 7.723 3.921 1.00 97.00 220 ILE A CA 1
ATOM 1795 C C . ILE A 1 220 ? 10.759 7.046 4.446 1.00 97.00 220 ILE A C 1
ATOM 1797 O O . ILE A 1 220 ? 10.337 7.330 5.571 1.00 97.00 220 ILE A O 1
ATOM 1801 N N . CYS A 1 221 ? 10.166 6.112 3.691 1.00 96.06 221 CYS A N 1
ATOM 1802 C CA . CYS A 1 221 ? 9.023 5.320 4.160 1.00 96.06 221 CYS A CA 1
ATOM 1803 C C . CYS A 1 221 ? 9.376 4.516 5.419 1.00 96.06 221 CYS A C 1
ATOM 1805 O O . CYS A 1 221 ? 8.617 4.551 6.383 1.00 96.06 221 CYS A O 1
ATOM 1807 N N . ILE A 1 222 ? 10.543 3.864 5.463 1.00 96.75 222 ILE A N 1
ATOM 1808 C CA . ILE A 1 222 ? 11.023 3.107 6.634 1.00 96.75 222 ILE A CA 1
ATOM 1809 C C . ILE A 1 222 ? 11.171 4.016 7.865 1.00 96.75 222 ILE A C 1
ATOM 1811 O O . ILE A 1 222 ? 10.788 3.628 8.974 1.00 96.75 222 ILE A O 1
ATOM 1815 N N . ILE A 1 223 ? 11.667 5.245 7.689 1.00 97.12 223 ILE A N 1
ATOM 1816 C CA . ILE A 1 223 ? 11.772 6.230 8.778 1.00 97.12 223 ILE A CA 1
ATOM 1817 C C . ILE A 1 223 ? 10.377 6.587 9.306 1.00 97.12 223 ILE A C 1
ATOM 1819 O O . ILE A 1 223 ? 10.130 6.511 10.512 1.00 97.12 223 ILE A O 1
ATOM 1823 N N . PHE A 1 224 ? 9.430 6.927 8.427 1.00 96.81 224 PHE A N 1
ATOM 1824 C CA . PHE A 1 224 ? 8.069 7.245 8.864 1.00 96.81 224 PHE A CA 1
ATOM 1825 C C . PHE A 1 224 ? 7.334 6.044 9.459 1.00 96.81 224 PHE A C 1
ATOM 1827 O O . PHE A 1 224 ? 6.572 6.212 10.411 1.00 96.81 224 PHE A O 1
ATOM 1834 N N . ALA A 1 225 ? 7.581 4.839 8.952 1.00 95.44 225 ALA A N 1
ATOM 1835 C CA . ALA A 1 225 ? 7.059 3.604 9.512 1.00 95.44 225 ALA A CA 1
ATOM 1836 C C . ALA A 1 225 ? 7.603 3.369 10.931 1.00 95.44 225 ALA A C 1
ATOM 1838 O O . ALA A 1 225 ? 6.815 3.115 11.838 1.00 95.44 225 ALA A O 1
ATOM 1839 N N . SER A 1 226 ? 8.901 3.590 11.169 1.00 96.38 226 SER A N 1
ATOM 1840 C CA . SER A 1 226 ? 9.508 3.549 12.513 1.00 96.38 226 SER A CA 1
ATOM 1841 C C . SER A 1 226 ? 8.836 4.527 13.479 1.00 96.38 226 SER A C 1
ATOM 1843 O O . SER A 1 226 ? 8.422 4.154 14.579 1.00 96.38 226 SER A O 1
ATOM 1845 N N . LEU A 1 227 ? 8.668 5.784 13.053 1.00 96.69 227 LEU A N 1
ATOM 1846 C CA . LEU A 1 227 ? 7.989 6.815 13.846 1.00 96.69 227 LEU A CA 1
ATOM 1847 C C . LEU A 1 227 ? 6.519 6.460 14.096 1.00 96.69 227 LEU A C 1
ATOM 1849 O O . LEU A 1 227 ? 5.979 6.721 15.175 1.00 96.69 227 LEU A O 1
ATOM 1853 N N . SER A 1 228 ? 5.867 5.834 13.114 1.00 94.94 228 SER A N 1
ATOM 1854 C CA . SER A 1 228 ? 4.493 5.374 13.245 1.00 94.94 228 SER A CA 1
ATOM 1855 C C . SER A 1 228 ? 4.375 4.239 14.266 1.00 94.94 228 SER A C 1
ATOM 1857 O O . SER A 1 228 ? 3.527 4.324 15.157 1.00 94.94 228 SER A O 1
ATOM 1859 N N . ILE A 1 229 ? 5.260 3.239 14.203 1.00 95.12 229 ILE A N 1
ATOM 1860 C CA . ILE A 1 229 ? 5.352 2.129 15.163 1.00 95.12 229 ILE A CA 1
ATOM 1861 C C . ILE A 1 229 ? 5.544 2.676 16.577 1.00 95.12 229 ILE A C 1
ATOM 1863 O O . ILE A 1 229 ? 4.770 2.341 17.476 1.00 95.12 229 ILE A O 1
ATOM 1867 N N . TYR A 1 230 ? 6.506 3.583 16.765 1.00 95.50 230 TYR A N 1
ATOM 1868 C CA . TYR A 1 230 ? 6.744 4.230 18.054 1.00 95.50 230 TYR A CA 1
ATOM 1869 C C . TYR A 1 230 ? 5.489 4.942 18.581 1.00 95.50 230 TYR A C 1
ATOM 1871 O O . TYR A 1 230 ? 5.111 4.785 19.744 1.00 95.50 230 TYR A O 1
ATOM 1879 N N . GLY A 1 231 ? 4.789 5.681 17.713 1.00 92.94 231 GLY A N 1
ATOM 1880 C CA . GLY A 1 231 ? 3.545 6.358 18.070 1.00 92.94 231 GLY A CA 1
ATOM 1881 C C . GLY A 1 231 ? 2.430 5.400 18.507 1.00 92.94 231 GLY A C 1
ATOM 1882 O O . GLY A 1 231 ? 1.687 5.722 19.433 1.00 92.94 231 GLY A O 1
ATOM 1883 N N . HIS A 1 232 ? 2.310 4.230 17.876 1.00 91.25 232 HIS A N 1
ATOM 1884 C CA . HIS A 1 232 ? 1.337 3.203 18.263 1.00 91.25 232 HIS A CA 1
ATOM 1885 C C . HIS A 1 232 ? 1.716 2.509 19.576 1.00 91.25 232 HIS A C 1
ATOM 1887 O O . HIS A 1 232 ? 0.873 2.396 20.464 1.00 91.25 232 HIS A O 1
ATOM 1893 N N . LEU A 1 233 ? 2.986 2.129 19.742 1.00 92.69 233 LEU A N 1
ATOM 1894 C CA . LEU A 1 233 ? 3.494 1.530 20.978 1.00 92.69 233 LEU A CA 1
ATOM 1895 C C . LEU A 1 233 ? 3.264 2.439 22.183 1.00 92.69 233 LEU A C 1
ATOM 1897 O O . LEU A 1 233 ? 2.714 1.999 23.190 1.00 92.69 233 LEU A O 1
ATOM 1901 N N . ARG A 1 234 ? 3.622 3.724 22.068 1.00 91.94 234 ARG A N 1
ATOM 1902 C CA . ARG A 1 234 ? 3.431 4.697 23.149 1.00 91.94 234 ARG A CA 1
ATOM 1903 C C . ARG A 1 234 ? 1.963 4.792 23.570 1.00 91.94 234 ARG A C 1
ATOM 1905 O O . ARG A 1 234 ? 1.686 4.783 24.763 1.00 91.94 234 ARG A O 1
ATOM 1912 N N . ARG A 1 235 ? 1.033 4.852 22.610 1.00 88.81 235 ARG A N 1
ATOM 1913 C CA . ARG A 1 235 ? -0.415 4.907 22.888 1.00 88.81 235 ARG A CA 1
ATOM 1914 C C . ARG A 1 235 ? -0.906 3.652 23.605 1.00 88.81 235 ARG A C 1
ATOM 1916 O O . ARG A 1 235 ? -1.605 3.776 24.604 1.00 88.81 235 ARG A O 1
ATOM 1923 N N . ASN A 1 236 ? -0.516 2.471 23.124 1.00 88.12 236 ASN A N 1
ATOM 1924 C CA . ASN A 1 236 ? -0.931 1.202 23.723 1.00 88.12 236 ASN A CA 1
ATOM 1925 C C . ASN A 1 236 ? -0.386 1.057 25.155 1.00 88.12 236 ASN A C 1
ATOM 1927 O O . ASN A 1 236 ? -1.127 0.670 26.050 1.00 88.12 236 ASN A O 1
ATOM 1931 N N . ILE A 1 237 ? 0.881 1.420 25.391 1.00 88.56 237 ILE A N 1
ATOM 1932 C CA . ILE A 1 237 ? 1.501 1.361 26.725 1.00 88.56 237 ILE A CA 1
ATOM 1933 C C . ILE A 1 237 ? 0.842 2.347 27.690 1.00 88.56 237 ILE A C 1
ATOM 1935 O O . ILE A 1 237 ? 0.577 1.986 28.832 1.00 88.56 237 ILE A O 1
ATOM 1939 N N . SER A 1 238 ? 0.589 3.587 27.258 1.00 87.88 238 SER A N 1
ATOM 1940 C CA . SER A 1 238 ? -0.096 4.579 28.094 1.00 87.88 238 SER A CA 1
ATOM 1941 C C . SER A 1 238 ? -1.481 4.100 28.514 1.00 87.88 238 SER A C 1
ATOM 1943 O O . SER A 1 238 ? -1.826 4.244 29.676 1.00 87.88 238 SER A O 1
ATOM 1945 N N . ALA A 1 239 ? -2.224 3.467 27.607 1.00 86.38 239 ALA A N 1
ATOM 1946 C CA . ALA A 1 239 ? -3.564 2.981 27.904 1.00 86.38 239 ALA A CA 1
ATOM 1947 C C . ALA A 1 239 ? -3.595 1.835 28.922 1.00 86.38 239 ALA A C 1
ATOM 1949 O O . ALA A 1 239 ? -4.560 1.741 29.657 1.00 86.38 239 ALA A O 1
ATOM 1950 N N . VAL A 1 240 ? -2.568 0.978 28.978 1.00 85.50 240 VAL A N 1
ATOM 1951 C CA . VAL A 1 240 ? -2.471 -0.114 29.973 1.00 85.50 240 VAL A CA 1
ATOM 1952 C C . VAL A 1 240 ? -2.065 0.400 31.361 1.00 85.50 240 VAL A C 1
ATOM 1954 O O . VAL A 1 240 ? -2.245 -0.293 32.356 1.00 85.50 240 VAL A O 1
ATOM 1957 N N . LYS A 1 241 ? -1.467 1.594 31.436 1.00 83.56 241 LYS A N 1
ATOM 1958 C CA . LYS A 1 241 ? -1.047 2.211 32.703 1.00 83.56 241 LYS A CA 1
ATOM 1959 C C . LYS A 1 241 ? -2.157 3.011 33.392 1.00 83.56 241 LYS A C 1
ATOM 1961 O O . LYS A 1 241 ? -1.970 3.360 34.555 1.00 83.56 241 LYS A O 1
ATOM 1966 N N . GLU A 1 242 ? -3.224 3.348 32.671 1.00 69.62 242 GLU A N 1
ATOM 1967 C CA . GLU A 1 242 ? -4.429 4.018 33.187 1.00 69.62 242 GLU A CA 1
ATOM 1968 C C . GLU A 1 242 ? -5.427 3.001 33.747 1.00 69.62 242 GLU A C 1
ATOM 1970 O O . GLU A 1 242 ? -6.034 3.316 34.794 1.00 69.62 242 GLU A O 1
#